Protein 2QIH (pdb70)

Secondary structure (DSSP, 8-state):
-HHHHHHHHHHHHHHHHHHHHHHHHHHHHHHHHHHHHHHHHHHHHHHHHHHHHHHHHHHHHHHHHHHHHHHHHHHHHHHHHHHHHHHHHHHHHHHHHHHHHHHHHHHHHHHHHHHHHHHHHHHHHHHHHHHHHHH-/-HHHHHHHHHHHHHHHHHHHHHHHHHHHHHHHHHHHHHHHHHHHHHHHHHHHHHHHHHHHHHHHHHHHHHHHHHHHHHHHHHHHHHHHHHHHHHHHHHHHHHHHHHHHHHHHHHHHHHHHHHHHHHHHHHHHHHHH-

Radius of gyration: 81.68 Å; Cα contacts (8 Å, |Δi|>4): 0; chains: 2; bounding box: 18×38×312 Å

Structure (mmCIF, N/CA/C/O backbone):
data_2QIH
#
_entry.id   2QIH
#
_cell.length_a   37.234
_cell.length_b   37.234
_cell.length_c   224.475
_cell.angle_alpha   90.000
_cell.angle_beta   90.000
_cell.angle_gamma   120.000
#
_symmetry.space_group_name_H-M   'P 3'
#
loop_
_entity.id
_entity.type
_entity.pdbx_description
1 polymer 'protein UspA1'
2 non-polymer 'PHOSPHATE ION'
3 non-polymer 'CHLORIDE ION'
4 water water
#
loop_
_atom_site.group_PDB
_atom_site.id
_atom_site.type_symbol
_atom_site.label_atom_id
_atom_site.label_alt_id
_atom_site.label_comp_id
_atom_site.label_asym_id
_atom_site.label_entity_id
_atom_site.label_seq_id
_atom_site.pdbx_PDB_ins_code
_atom_site.Cartn_x
_atom_site.Cartn_y
_atom_site.Cartn_z
_atom_site.occupancy
_atom_site.B_iso_or_equiv
_atom_site.auth_seq_id
_atom_site.auth_comp_id
_atom_site.auth_asym_id
_atom_site.auth_atom_id
_atom_site.pdbx_PDB_model_num
ATOM 1 N N . ASN A 1 17 ? 0.837 24.351 134.348 1.00 41.62 531 ASN A N 1
ATOM 2 C CA . ASN A 1 17 ? 0.407 25.780 134.251 1.00 41.92 531 ASN A CA 1
ATOM 3 C C . ASN A 1 17 ? -0.752 25.949 133.272 1.00 41.74 531 ASN A C 1
ATOM 4 O O . ASN A 1 17 ? -0.615 25.747 132.060 1.00 41.51 531 ASN A O 1
ATOM 9 N N . THR A 1 18 ? -1.883 26.346 133.836 1.00 41.15 532 THR A N 1
ATOM 10 C CA . THR A 1 18 ? -3.156 26.380 133.138 1.00 40.43 532 THR A CA 1
ATOM 11 C C . THR A 1 18 ? -3.178 27.355 131.964 1.00 39.45 532 THR A C 1
ATOM 12 O O . THR A 1 18 ? -3.704 27.033 130.892 1.00 39.37 532 THR A O 1
ATOM 16 N N . ASP A 1 19 ? -2.596 28.537 132.168 1.00 38.38 533 ASP A N 1
ATOM 17 C CA . ASP A 1 19 ? -2.561 29.567 131.138 1.00 37.01 533 ASP A CA 1
ATOM 18 C C . ASP A 1 19 ? -1.762 29.090 129.905 1.00 35.94 533 ASP A C 1
ATOM 19 O O . ASP A 1 19 ? -2.075 29.463 128.770 1.00 35.16 533 ASP A O 1
ATOM 24 N N . ARG A 1 20 ? -0.730 28.284 130.139 1.00 34.34 534 ARG A N 1
ATOM 25 C CA . ARG A 1 20 ? 0.105 27.780 129.042 1.00 32.39 534 ARG A CA 1
ATOM 26 C C . ARG A 1 20 ? -0.652 26.709 128.237 1.00 31.42 534 ARG A C 1
ATOM 27 O O . ARG A 1 20 ? -0.637 26.702 126.997 1.00 30.69 534 ARG A O 1
ATOM 35 N N . ILE A 1 21 ? -1.291 25.803 128.959 1.00 30.50 535 ILE A N 1
ATOM 36 C CA . ILE A 1 21 ? -2.173 24.785 128.362 1.00 29.46 535 ILE A CA 1
ATOM 37 C C . ILE A 1 21 ? -3.254 25.430 127.512 1.00 28.39 535 ILE A C 1
ATOM 38 O O . ILE A 1 21 ? -3.494 25.002 126.385 1.00 27.80 535 ILE A O 1
ATOM 43 N N . ALA A 1 22 ? -3.887 26.480 128.039 1.00 27.14 536 ALA A N 1
ATOM 44 C CA . ALA A 1 22 ? -4.989 27.146 127.328 1.00 26.36 536 ALA A CA 1
ATOM 45 C C . ALA A 1 22 ? -4.528 27.684 125.974 1.00 24.69 536 ALA A C 1
ATOM 46 O O . ALA A 1 22 ? -5.182 27.520 124.969 1.00 24.42 536 ALA A O 1
ATOM 48 N N . THR A 1 23 ? -3.398 28.359 125.982 1.00 24.60 537 THR A N 1
ATOM 49 C CA . THR A 1 23 ? -2.831 28.962 124.775 1.00 23.62 537 THR A CA 1
ATOM 50 C C . THR A 1 23 ? -2.474 27.881 123.762 1.00 22.32 537 THR A C 1
ATOM 51 O O . THR A 1 23 ? -2.669 28.043 122.551 1.00 20.85 537 THR A O 1
ATOM 55 N N . ALA A 1 24 ? -1.954 26.781 124.287 1.00 20.98 538 ALA A N 1
ATOM 56 C CA . ALA A 1 24 ? -1.514 25.666 123.482 1.00 21.25 538 ALA A CA 1
ATOM 57 C C . ALA A 1 24 ? -2.698 25.008 122.745 1.00 20.84 538 ALA A C 1
ATOM 58 O O . ALA A 1 24 ? -2.586 24.728 121.548 1.00 18.11 538 ALA A O 1
ATOM 60 N N . GLU A 1 25 ? -3.833 24.850 123.443 1.00 19.92 539 GLU A N 1
ATOM 61 C CA . GLU A 1 25 ? -5.057 24.269 122.850 1.00 21.68 539 GLU A CA 1
ATOM 62 C C . GLU A 1 25 ? -5.575 25.032 121.630 1.00 20.49 539 GLU A C 1
ATOM 63 O O . GLU A 1 25 ? -5.938 24.433 120.588 1.00 20.70 539 GLU A O 1
ATOM 69 N N . LEU A 1 26 ? -5.592 26.365 121.748 1.00 19.81 540 LEU A N 1
ATOM 70 C CA . LEU A 1 26 ? -5.940 27.240 120.654 1.00 18.45 540 LEU A CA 1
ATOM 71 C C . LEU A 1 26 ? -4.957 27.085 119.499 1.00 17.29 540 LEU A C 1
ATOM 72 O O . LEU A 1 26 ? -5.370 27.032 118.338 1.00 15.76 540 LEU A O 1
ATOM 77 N N . GLY A 1 27 ? -3.658 26.995 119.816 1.00 15.40 541 GLY A N 1
ATOM 78 C CA . GLY A 1 27 ? -2.662 26.867 118.758 1.00 15.10 541 GLY A CA 1
ATOM 79 C C . GLY A 1 27 ? -2.860 25.582 117.958 1.00 14.36 541 GLY A C 1
ATOM 80 O O . GLY A 1 27 ? -2.724 25.572 116.753 1.00 14.90 541 GLY A O 1
ATOM 81 N N . ILE A 1 28 ? -3.164 24.503 118.660 1.00 13.56 542 ILE A N 1
ATOM 82 C CA . ILE A 1 28 ? -3.330 23.181 118.062 1.00 14.69 542 ILE A CA 1
ATOM 83 C C . ILE A 1 28 ? -4.565 23.168 117.174 1.00 14.22 542 ILE A C 1
ATOM 84 O O . ILE A 1 28 ? -4.532 22.647 116.050 1.00 15.38 542 ILE A O 1
ATOM 89 N N . ALA A 1 29 ? -5.650 23.796 117.634 1.00 13.80 543 ALA A N 1
ATOM 90 C CA . ALA A 1 29 ? -6.820 23.838 116.815 1.00 14.38 543 ALA A CA 1
ATOM 91 C C . ALA A 1 29 ? -6.542 24.661 115.551 1.00 14.21 543 ALA A C 1
ATOM 92 O O . ALA A 1 29 ? -6.980 24.279 114.494 1.00 15.35 543 ALA A O 1
ATOM 94 N N . GLU A 1 30 ? -5.766 25.750 115.659 1.00 14.94 544 GLU A N 1
ATOM 95 C CA . GLU A 1 30 ? -5.366 26.535 114.488 1.00 17.06 544 GLU A CA 1
ATOM 96 C C . GLU A 1 30 ? -4.543 25.694 113.516 1.00 15.85 544 GLU A C 1
ATOM 97 O O . GLU A 1 30 ? -4.772 25.694 112.305 1.00 16.75 544 GLU A O 1
ATOM 103 N N . ASN A 1 31 ? -3.593 24.958 114.059 1.00 15.27 545 ASN A N 1
ATOM 104 C CA . ASN A 1 31 ? -2.703 24.180 113.217 1.00 16.09 545 ASN A CA 1
ATOM 105 C C . ASN A 1 31 ? -3.490 23.097 112.516 1.00 15.49 545 ASN A C 1
ATOM 106 O O . ASN A 1 31 ? -3.302 22.848 111.334 1.00 14.97 545 ASN A O 1
ATOM 111 N N . LYS A 1 32 ? -4.410 22.491 113.231 1.00 14.48 546 LYS A N 1
ATOM 112 C CA . LYS A 1 32 ? -5.216 21.436 112.608 1.00 16.49 546 LYS A CA 1
ATOM 113 C C . LYS A 1 32 ? -5.884 21.935 111.340 1.00 16.34 546 LYS A C 1
ATOM 114 O O . LYS A 1 32 ? -5.812 21.301 110.293 1.00 14.48 546 LYS A O 1
ATOM 120 N N . LYS A 1 33 ? -6.563 23.071 111.454 1.00 17.45 547 LYS A N 1
ATOM 121 C CA . LYS A 1 33 ? -7.218 23.636 110.314 1.00 17.49 547 LYS A CA 1
ATOM 122 C C . LYS A 1 33 ? -6.240 24.057 109.194 1.00 17.29 547 LYS A C 1
ATOM 123 O O . LYS A 1 33 ? -6.531 23.837 108.025 1.00 15.59 547 LYS A O 1
ATOM 129 N N . ASP A 1 34 ? -5.084 24.631 109.532 1.00 15.91 548 ASP A N 1
ATOM 130 C CA . ASP A 1 34 ? -4.169 25.073 108.499 1.00 16.11 548 ASP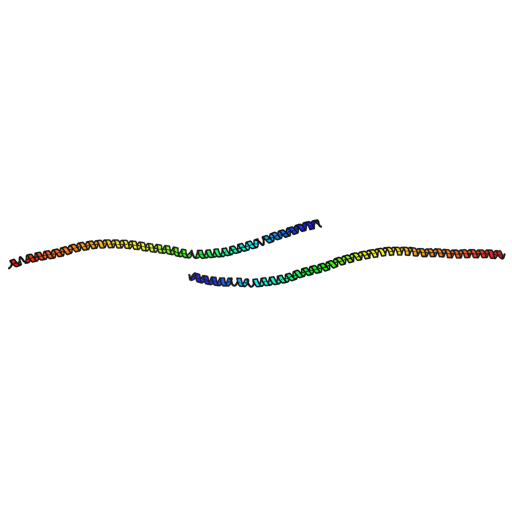 A CA 1
ATOM 131 C C . ASP A 1 34 ? -3.588 23.928 107.662 1.00 15.56 548 ASP A C 1
ATOM 132 O O . ASP A 1 34 ? -3.548 24.016 106.434 1.00 13.83 548 ASP A O 1
ATOM 137 N N . ALA A 1 35 ? -3.176 22.864 108.349 1.00 15.04 549 ALA A N 1
ATOM 138 C CA . ALA A 1 35 ? -2.792 21.591 107.691 1.00 16.11 549 ALA A CA 1
ATOM 139 C C . ALA A 1 35 ? -3.880 21.081 106.736 1.00 16.45 549 ALA A C 1
ATOM 140 O O . ALA A 1 35 ? -3.592 20.641 105.593 1.00 16.00 549 ALA A O 1
ATOM 142 N N . GLN A 1 36 ? -5.118 21.146 107.232 1.00 16.21 550 GLN A N 1
ATOM 143 C CA . GLN A 1 36 ? -6.334 20.699 106.477 1.00 17.24 550 GLN A CA 1
ATOM 144 C C . GLN A 1 36 ? -6.505 21.521 105.210 1.00 17.27 550 GLN A C 1
ATOM 145 O O . GLN A 1 36 ? -6.732 20.964 104.095 1.00 16.05 550 GLN A O 1
ATOM 151 N N . ILE A 1 37 ? -6.378 22.838 105.372 1.00 16.02 551 ILE A N 1
ATOM 152 C CA . ILE A 1 37 ? -6.418 23.745 104.235 1.00 16.56 551 ILE A CA 1
ATOM 153 C C . ILE A 1 37 ? -5.396 23.325 103.163 1.00 15.96 551 ILE A C 1
ATOM 154 O O . ILE A 1 37 ? -5.747 23.154 101.992 1.00 15.98 551 ILE A O 1
ATOM 159 N N . ALA A 1 38 ? -4.154 23.147 103.592 1.00 16.37 552 ALA A N 1
ATOM 160 C CA . ALA A 1 38 ? -3.058 22.753 102.725 1.00 17.70 552 ALA A CA 1
ATOM 161 C C . ALA A 1 38 ? -3.352 21.428 102.034 1.00 18.08 552 ALA A C 1
ATOM 162 O O . ALA A 1 38 ? -3.149 21.274 100.805 1.00 19.21 552 ALA A O 1
ATOM 164 N N . LYS A 1 39 ? -3.805 20.457 102.822 1.00 17.84 553 LYS A N 1
ATOM 165 C CA . LYS A 1 39 ? -4.040 19.148 102.275 1.00 19.27 553 LYS A CA 1
ATOM 166 C C . LYS A 1 39 ? -5.122 19.235 101.197 1.00 18.53 553 LYS A C 1
ATOM 167 O O . LYS A 1 39 ? -5.021 18.612 100.139 1.00 18.42 553 LYS A O 1
ATOM 173 N N . ALA A 1 40 ? -6.141 20.042 101.451 1.00 18.74 554 ALA A N 1
ATOM 174 C CA . ALA A 1 40 ? -7.272 20.174 100.505 1.00 18.88 554 ALA A CA 1
ATOM 175 C C . ALA A 1 40 ? -6.853 20.855 99.207 1.00 18.86 554 ALA A C 1
ATOM 176 O O . ALA A 1 40 ? -7.209 20.411 98.086 1.00 17.71 554 ALA A O 1
ATOM 178 N N . GLN A 1 41 ? -6.062 21.911 99.327 1.00 18.12 555 GLN A N 1
ATOM 179 C CA . GLN A 1 41 ? -5.550 22.571 98.127 1.00 18.68 555 GLN A CA 1
ATOM 180 C C . GLN A 1 41 ? -4.658 21.638 97.304 1.00 18.62 555 GLN A C 1
ATOM 181 O O . GLN A 1 41 ? -4.748 21.594 96.074 1.00 17.62 555 GLN A O 1
ATOM 187 N N . ALA A 1 42 ? -3.828 20.880 97.995 1.00 18.48 556 ALA A N 1
ATOM 188 C CA . ALA A 1 42 ? -2.888 19.965 97.337 1.00 19.35 556 ALA A CA 1
ATOM 189 C C . ALA A 1 42 ? -3.637 18.827 96.593 1.00 20.14 556 ALA A C 1
ATOM 190 O O . ALA A 1 42 ? -3.246 18.424 95.475 1.00 20.33 556 ALA A O 1
ATOM 192 N N . ASN A 1 43 ? -4.725 18.345 97.184 1.00 20.63 557 ASN A N 1
ATOM 193 C CA A ASN A 1 43 ? -5.632 17.418 96.496 0.50 20.87 557 ASN A CA 1
ATOM 194 C CA B ASN A 1 43 ? -5.612 17.419 96.478 0.50 21.07 557 ASN A CA 1
ATOM 195 C C . ASN A 1 43 ? -6.309 18.043 95.260 1.00 20.73 557 ASN A C 1
ATOM 196 O O . ASN A 1 43 ? -6.418 17.399 94.215 1.00 21.76 557 ASN A O 1
ATOM 205 N N . GLU A 1 44 ? -6.795 19.280 95.373 1.00 19.82 558 GLU A N 1
ATOM 206 C CA . GLU A 1 44 ? -7.366 19.955 94.176 1.00 20.06 558 GLU A CA 1
ATOM 207 C C . GLU A 1 44 ? -6.290 20.132 93.096 1.00 19.03 558 GLU A C 1
ATOM 208 O O . GLU A 1 44 ? -6.523 19.888 91.896 1.00 17.94 558 GLU A O 1
ATOM 214 N N . ASN A 1 45 ? -5.112 20.570 93.534 1.00 18.51 559 ASN A N 1
ATOM 215 C CA . ASN A 1 45 ? -3.989 20.748 92.640 1.00 19.30 559 ASN A CA 1
ATOM 216 C C . ASN A 1 45 ? -3.609 19.450 91.953 1.00 18.91 559 ASN A C 1
ATOM 217 O O . ASN A 1 45 ? -3.419 19.432 90.733 1.00 18.70 559 ASN A O 1
ATOM 222 N N . LYS A 1 46 ? -3.525 18.362 92.730 1.00 17.49 560 LYS A N 1
ATOM 223 C CA . LYS A 1 46 ? -3.274 17.060 92.154 1.00 18.32 560 LYS A CA 1
ATOM 224 C C . LYS A 1 46 ? -4.243 16.761 90.998 1.00 17.98 560 LYS A C 1
ATOM 225 O O . LYS A 1 46 ? -3.813 16.274 89.948 1.00 18.03 560 LYS A O 1
ATOM 231 N N . ASP A 1 47 ? -5.527 17.074 91.179 1.00 18.50 561 ASP A N 1
ATOM 232 C CA . ASP A 1 47 ? -6.507 16.863 90.101 1.00 19.00 561 ASP A CA 1
ATOM 233 C C . ASP A 1 47 ? -6.247 17.776 88.867 1.00 18.08 561 ASP A C 1
ATOM 234 O O . ASP A 1 47 ? -6.326 17.323 87.732 1.00 17.91 561 ASP A O 1
ATOM 239 N N . GLY A 1 48 ? -5.931 19.053 89.078 1.00 17.33 562 GLY A N 1
ATOM 240 C CA . GLY A 1 48 ? -5.665 19.962 87.954 1.00 15.99 562 GLY A CA 1
ATOM 241 C C . GLY A 1 48 ? -4.455 19.531 87.131 1.00 15.91 562 GLY A C 1
ATOM 242 O O . GLY A 1 48 ? -4.460 19.650 85.910 1.00 16.54 562 GLY A O 1
ATOM 243 N N . ILE A 1 49 ? -3.435 19.006 87.801 1.00 14.71 563 ILE A N 1
ATOM 244 C CA . ILE A 1 49 ? -2.228 18.524 87.117 1.00 16.42 563 ILE A CA 1
ATOM 245 C C . ILE A 1 49 ? -2.552 17.308 86.240 1.00 16.94 563 ILE A C 1
ATOM 246 O O . ILE A 1 49 ? -2.106 17.247 85.088 1.00 17.26 563 ILE A O 1
ATOM 251 N N . ALA A 1 50 ? -3.345 16.370 86.770 1.00 16.10 564 ALA A N 1
ATOM 252 C CA . ALA A 1 50 ? -3.744 15.197 85.997 1.00 17.22 564 ALA A CA 1
ATOM 253 C C . ALA A 1 50 ? -4.566 15.573 84.763 1.00 16.47 564 ALA A C 1
ATOM 254 O O . ALA A 1 50 ? -4.396 15.007 83.677 1.00 16.20 564 ALA A O 1
ATOM 256 N N . LYS A 1 51 ? -5.439 16.560 84.925 1.00 16.60 565 LYS A N 1
ATOM 257 C CA . LYS A 1 51 ? -6.187 17.054 83.784 1.00 17.47 565 LYS A CA 1
ATOM 258 C C . LYS A 1 51 ? -5.306 17.721 82.724 1.00 16.53 565 LYS A C 1
ATOM 259 O O . LYS A 1 51 ? -5.437 17.448 81.533 1.00 15.31 565 LYS A O 1
ATOM 265 N N . ASN A 1 52 ? -4.417 18.608 83.154 1.00 16.06 566 ASN A N 1
ATOM 266 C CA . ASN A 1 52 ? -3.495 19.227 82.197 1.00 16.45 566 ASN A CA 1
ATOM 267 C C . ASN A 1 52 ? -2.671 18.147 81.492 1.00 15.71 566 ASN A C 1
ATOM 268 O O . ASN A 1 52 ? -2.506 18.182 80.284 1.00 14.02 566 ASN A O 1
ATOM 273 N N . GLN A 1 53 ? -2.198 17.173 82.257 1.00 16.55 567 GLN A N 1
ATOM 274 C CA . GLN A 1 53 ? -1.407 16.047 81.695 1.00 17.69 567 GLN A CA 1
ATOM 275 C C . GLN A 1 53 ? -2.225 15.350 80.620 1.00 16.45 567 GLN A C 1
ATOM 276 O O . GLN A 1 53 ? -1.730 15.114 79.518 1.00 16.00 567 GLN A O 1
ATOM 282 N N . ALA A 1 54 ? -3.492 15.070 80.925 1.00 16.46 568 ALA A N 1
ATOM 283 C CA . ALA A 1 54 ? -4.387 14.407 79.964 1.00 16.03 568 ALA A CA 1
ATOM 284 C C . ALA A 1 54 ? -4.526 15.215 78.651 1.00 15.73 568 ALA A C 1
ATOM 285 O O . ALA A 1 54 ? -4.418 14.655 77.557 1.00 16.91 568 ALA A O 1
ATOM 287 N N . ASP A 1 55 ? -4.720 16.524 78.791 1.00 14.78 569 ASP A N 1
ATOM 288 C CA . ASP A 1 55 ? -4.841 17.436 77.667 1.00 14.67 569 ASP A CA 1
ATOM 289 C C . ASP A 1 55 ? -3.591 17.489 76.808 1.00 14.41 569 ASP A C 1
ATOM 290 O O . ASP A 1 55 ? -3.682 17.521 75.571 1.00 13.06 569 ASP A O 1
ATOM 295 N N . ILE A 1 56 ? -2.435 17.507 77.476 1.00 13.16 570 ILE A N 1
ATOM 296 C CA . ILE A 1 56 ? -1.134 17.508 76.814 1.00 13.72 570 ILE A CA 1
ATOM 297 C C . ILE A 1 56 ? -0.964 16.232 76.032 1.00 13.78 570 ILE A C 1
ATOM 298 O O . ILE A 1 56 ? -0.515 16.261 74.880 1.00 13.33 570 ILE A O 1
ATOM 303 N N . GLN A 1 57 ? -1.390 15.106 76.617 1.00 14.14 571 GLN A N 1
ATOM 304 C CA . GLN A 1 57 ? -1.287 13.822 75.890 1.00 15.44 571 GLN A CA 1
ATOM 305 C C . GLN A 1 57 ? -2.076 13.848 74.565 1.00 15.15 571 GLN A C 1
ATOM 306 O O . GLN A 1 57 ? -1.549 13.474 73.502 1.00 14.96 571 GLN A O 1
ATOM 312 N N . LEU A 1 58 ? -3.297 14.368 74.605 1.00 16.22 572 LEU A N 1
ATOM 313 C CA . LEU A 1 58 ? -4.132 14.505 73.397 1.00 16.37 572 LEU A CA 1
ATOM 314 C C . LEU A 1 58 ? -3.478 15.464 72.410 1.00 15.47 572 LEU A C 1
ATOM 315 O O . LEU A 1 58 ? -3.392 15.157 71.208 1.00 14.10 572 LEU A O 1
ATOM 320 N N . HIS A 1 59 ? -2.975 16.591 72.926 1.00 14.79 573 HIS A N 1
ATOM 321 C CA . HIS A 1 59 ? -2.170 17.510 72.090 1.00 14.56 573 HIS A CA 1
ATOM 322 C C . HIS A 1 59 ? -0.993 16.820 71.423 1.00 14.41 573 HIS A C 1
ATOM 323 O O . HIS A 1 59 ? -0.762 17.018 70.237 1.00 13.19 573 HIS A O 1
ATOM 330 N N . ASP A 1 60 ? -0.295 15.963 72.165 1.00 13.80 574 ASP A N 1
ATOM 331 C CA . ASP A 1 60 ? 0.846 15.259 71.587 1.00 13.91 574 ASP A CA 1
ATOM 332 C C . ASP A 1 60 ? 0.468 14.423 70.377 1.00 14.16 574 ASP A C 1
ATOM 333 O O . ASP A 1 60 ? 1.125 14.504 69.338 1.00 12.35 574 ASP A O 1
ATOM 338 N N . LYS A 1 61 ? -0.625 13.663 70.491 1.00 14.77 575 LYS A N 1
ATOM 339 C CA . LYS A 1 61 ? -1.119 12.876 69.371 1.00 14.97 575 LYS A CA 1
ATOM 340 C C . LYS A 1 61 ? -1.539 13.764 68.179 1.00 13.96 575 LYS A C 1
ATOM 341 O O . LYS A 1 61 ? -1.254 13.433 67.036 1.00 12.89 575 LYS A O 1
ATOM 347 N N . LYS A 1 62 ? -2.164 14.899 68.463 1.00 13.63 576 LYS A N 1
ATOM 348 C CA . LYS A 1 62 ? -2.616 15.811 67.396 1.00 12.32 576 LYS A CA 1
ATOM 349 C C . LYS A 1 62 ? -1.493 16.429 66.644 1.00 10.94 576 LYS A C 1
ATOM 350 O O . LYS A 1 62 ? -1.540 16.561 65.411 1.00 11.18 576 LYS A O 1
ATOM 356 N N . ILE A 1 63 ? -0.497 16.871 67.391 1.00 10.05 577 ILE A N 1
ATOM 357 C CA . ILE A 1 63 ? 0.695 17.476 66.826 1.00 10.47 577 ILE A CA 1
ATOM 358 C C . ILE A 1 63 ? 1.486 16.459 66.007 1.00 10.46 577 ILE A C 1
ATOM 359 O O . ILE A 1 63 ? 1.962 16.754 64.915 1.00 11.21 577 ILE A O 1
ATOM 364 N N . THR A 1 64 ? 1.598 15.238 66.519 1.00 11.56 578 THR A N 1
ATOM 365 C CA . THR A 1 64 ? 2.276 14.184 65.740 1.00 12.48 578 THR A CA 1
ATOM 366 C C . THR A 1 64 ? 1.501 13.873 64.438 1.00 12.56 578 THR A C 1
ATOM 367 O O . THR A 1 64 ? 2.074 13.731 63.325 1.00 12.53 578 THR A O 1
ATOM 371 N N . ASN A 1 65 ? 0.192 13.813 64.552 1.00 14.08 579 ASN A N 1
ATOM 372 C CA . ASN A 1 65 ? -0.640 13.586 63.357 1.00 14.04 579 ASN A CA 1
ATOM 373 C C . ASN A 1 65 ? -0.500 14.732 62.331 1.00 14.08 579 ASN A C 1
ATOM 374 O O . ASN A 1 65 ? -0.448 14.492 61.128 1.00 13.67 579 ASN A O 1
ATOM 379 N N . LEU A 1 66 ? -0.454 15.974 62.793 1.00 14.22 580 LEU A N 1
ATOM 380 C CA . LEU A 1 66 ? -0.243 17.113 61.875 1.00 14.55 580 LEU A CA 1
ATOM 381 C C . LEU A 1 66 ? 1.137 17.042 61.188 1.00 13.43 580 LEU A C 1
ATOM 382 O O . LEU A 1 66 ? 1.272 17.372 60.015 1.00 13.39 580 LEU A O 1
ATOM 387 N N . GLY A 1 67 ? 2.146 16.602 61.907 1.00 12.77 581 GLY A N 1
ATOM 388 C CA . GLY A 1 67 ? 3.479 16.330 61.291 1.00 14.07 581 GLY A CA 1
ATOM 389 C C . GLY A 1 67 ? 3.413 15.363 60.115 1.00 14.00 581 GLY A C 1
ATOM 390 O O . GLY A 1 67 ? 3.960 15.612 59.039 1.00 13.72 581 GLY A O 1
ATOM 391 N N . ILE A 1 68 ? 2.716 14.256 60.340 1.00 14.13 582 ILE A N 1
ATOM 392 C CA . ILE A 1 68 ? 2.572 13.231 59.349 1.00 15.79 582 ILE A CA 1
ATOM 393 C C . ILE A 1 68 ? 1.804 13.756 58.146 1.00 16.56 582 ILE A C 1
ATOM 394 O O . ILE A 1 68 ? 2.300 13.633 57.024 1.00 16.32 582 ILE A O 1
ATOM 399 N N . LEU A 1 69 ? 0.674 14.419 58.397 1.00 15.60 583 LEU A N 1
ATOM 400 C CA . LEU A 1 69 ? -0.146 15.005 57.334 1.00 16.84 583 LEU A CA 1
ATOM 401 C C . LEU A 1 69 ? 0.677 16.051 56.544 1.00 16.67 583 LEU A C 1
ATOM 402 O O . LEU A 1 69 ? 0.645 16.065 55.315 1.00 17.02 583 LEU A O 1
ATOM 407 N N . HIS A 1 70 ? 1.438 16.894 57.227 1.00 16.43 584 HIS A N 1
ATOM 408 C CA . HIS A 1 70 ? 2.296 17.849 56.506 1.00 16.90 584 HIS A CA 1
ATOM 409 C C . HIS A 1 70 ? 3.246 17.085 55.561 1.00 18.29 584 HIS A C 1
ATOM 410 O O . HIS A 1 70 ? 3.367 17.407 54.377 1.00 16.70 584 HIS A O 1
ATOM 417 N N . SER A 1 71 ? 3.902 16.044 56.070 1.00 19.14 585 SER A N 1
ATOM 418 C CA . SER A 1 71 ? 4.855 15.314 55.230 1.00 21.62 585 SER A CA 1
ATOM 419 C C . SER A 1 71 ? 4.159 14.750 54.011 1.00 21.85 585 SER A C 1
ATOM 420 O O . SER A 1 71 ? 4.673 14.840 52.888 1.00 22.89 585 SER A O 1
ATOM 423 N N . MET A 1 72 ? 2.978 14.194 54.217 1.00 21.63 586 MET A N 1
ATOM 424 C CA . MET A 1 72 ? 2.191 13.677 53.114 1.00 24.15 586 MET A CA 1
ATOM 425 C C . MET A 1 72 ? 1.904 14.731 52.046 1.00 23.46 586 MET A C 1
ATOM 426 O O . MET A 1 72 ? 2.187 14.504 50.845 1.00 23.47 586 MET A O 1
ATOM 431 N N . VAL A 1 73 ? 1.355 15.876 52.454 1.00 22.35 587 VAL A N 1
ATOM 432 C CA A VAL A 1 73 ? 1.033 16.956 51.509 0.50 21.69 587 VAL A CA 1
ATOM 433 C CA B VAL A 1 73 ? 1.035 16.899 51.458 0.50 21.72 587 VAL A CA 1
ATOM 434 C C . VAL A 1 73 ? 2.300 17.443 50.801 1.00 21.60 587 VAL A C 1
ATOM 435 O O . VAL A 1 73 ? 2.316 17.601 49.593 1.00 21.62 587 VAL A O 1
ATOM 442 N N . ALA A 1 74 ? 3.369 17.681 51.575 1.00 21.04 588 ALA A N 1
ATOM 443 C CA . ALA A 1 74 ? 4.656 18.140 51.019 1.00 22.05 588 ALA A CA 1
ATOM 444 C C . ALA A 1 74 ? 5.112 17.292 49.812 1.00 23.12 588 ALA A C 1
ATOM 445 O O . ALA A 1 74 ? 5.561 17.829 48.782 1.00 22.24 588 ALA A O 1
ATOM 447 N N . ARG A 1 75 ? 4.948 15.974 49.943 1.00 23.60 589 ARG A N 1
ATOM 448 C CA . ARG A 1 75 ? 5.347 15.004 48.902 1.00 23.94 589 ARG A CA 1
ATOM 449 C C . ARG A 1 75 ? 4.471 15.108 47.667 1.00 23.96 589 ARG A C 1
ATOM 450 O O . ARG A 1 75 ? 4.968 15.024 46.527 1.00 23.72 589 ARG A O 1
ATOM 458 N N . ALA A 1 76 ? 3.169 15.273 47.894 1.00 22.29 590 ALA A N 1
ATOM 459 C CA . ALA A 1 76 ? 2.225 15.483 46.813 1.00 22.51 590 ALA A CA 1
ATOM 460 C C . ALA A 1 76 ? 2.524 16.793 46.089 1.00 21.28 590 ALA A C 1
ATOM 461 O O . ALA A 1 76 ? 2.500 16.842 44.856 1.00 20.31 590 ALA A O 1
ATOM 463 N N . VAL A 1 77 ? 2.742 17.851 46.859 1.00 20.67 591 VAL A N 1
ATOM 464 C CA . VAL A 1 77 ? 3.062 19.177 46.309 1.00 20.93 591 VAL A CA 1
ATOM 465 C C . VAL A 1 77 ? 4.342 19.105 45.454 1.00 21.63 591 VAL A C 1
ATOM 466 O O . VAL A 1 77 ? 4.379 19.677 44.343 1.00 21.11 591 VAL A O 1
ATOM 470 N N . GLY A 1 78 ? 5.359 18.405 45.962 1.00 21.08 592 GLY A N 1
ATOM 471 C CA . GLY A 1 78 ? 6.608 18.155 45.233 1.00 22.24 592 GLY A CA 1
ATOM 472 C C . GLY A 1 78 ? 6.354 17.568 43.853 1.00 22.51 592 GLY A C 1
ATOM 473 O O . GLY A 1 78 ? 6.910 18.032 42.857 1.00 21.99 592 GLY A O 1
ATOM 474 N N . ASN A 1 79 ? 5.462 16.586 43.799 1.00 22.92 593 ASN A N 1
ATOM 475 C CA . ASN A 1 79 ? 5.157 15.901 42.554 1.00 22.88 593 ASN A CA 1
ATOM 476 C C . ASN A 1 79 ? 4.420 16.858 41.600 1.00 22.53 593 ASN A C 1
ATOM 477 O O . ASN A 1 79 ? 4.684 16.884 40.382 1.00 21.11 593 ASN A O 1
ATOM 482 N N . ASN A 1 80 ? 3.497 17.644 42.161 1.00 20.95 594 ASN A N 1
ATOM 483 C CA . ASN A 1 80 ? 2.769 18.617 41.372 1.00 21.66 594 ASN A CA 1
ATOM 484 C C . ASN A 1 80 ? 3.698 19.714 40.832 1.00 20.75 594 ASN A C 1
ATOM 485 O O . ASN A 1 80 ? 3.577 20.128 39.678 1.00 19.65 594 ASN A O 1
ATOM 490 N N . THR A 1 81 ? 4.606 20.203 41.655 1.00 20.54 595 THR A N 1
ATOM 491 C CA . THR A 1 81 ? 5.517 21.248 41.172 1.00 20.83 595 THR A CA 1
ATOM 492 C C . THR A 1 81 ? 6.313 20.737 39.960 1.00 21.24 595 THR A C 1
ATOM 493 O O . THR A 1 81 ? 6.447 21.441 38.942 1.00 22.53 595 THR A O 1
ATOM 497 N N . GLN A 1 82 ? 6.841 19.522 40.078 1.00 22.00 596 GLN A N 1
ATOM 498 C CA . GLN A 1 82 ? 7.512 18.835 38.971 1.00 22.49 596 GLN A CA 1
ATOM 499 C C . GLN A 1 82 ? 6.612 18.686 37.737 1.00 22.58 596 GLN A C 1
ATOM 500 O O . GLN A 1 82 ? 7.083 18.842 36.603 1.00 22.85 596 GLN A O 1
ATOM 506 N N . GLY A 1 83 ? 5.342 18.346 37.964 1.00 21.93 597 GLY A N 1
ATOM 507 C CA . GLY A 1 83 ? 4.401 18.061 36.879 1.00 21.70 597 GLY A CA 1
ATOM 508 C C . GLY A 1 83 ? 4.061 19.341 36.140 1.00 20.76 597 GLY A C 1
ATOM 509 O O . GLY A 1 83 ? 3.969 19.352 34.930 1.00 21.18 597 GLY A O 1
ATOM 510 N N . VAL A 1 84 ? 3.879 20.419 36.888 1.00 20.51 598 VAL A N 1
ATOM 511 C CA . VAL A 1 84 ? 3.655 21.730 36.299 1.00 18.77 598 VAL A CA 1
ATOM 512 C C . VAL A 1 84 ? 4.830 22.103 35.377 1.00 19.76 598 VAL A C 1
ATOM 513 O O . VAL A 1 84 ? 4.601 22.464 34.228 1.00 18.41 598 VAL A O 1
ATOM 517 N N . ALA A 1 85 ? 6.067 21.978 35.874 1.00 20.40 599 ALA A N 1
ATOM 518 C CA . ALA A 1 85 ? 7.260 22.396 35.127 1.00 21.05 599 ALA A CA 1
ATOM 519 C C . ALA A 1 85 ? 7.423 21.554 33.864 1.00 21.40 599 ALA A C 1
ATOM 520 O O . ALA A 1 85 ? 7.705 22.081 32.779 1.00 21.97 599 ALA A O 1
ATOM 522 N N . THR A 1 86 ? 7.249 20.252 34.019 1.00 20.41 600 THR A N 1
ATOM 523 C CA . THR A 1 86 ? 7.274 19.327 32.899 1.00 21.26 600 THR A CA 1
ATOM 524 C C . THR A 1 86 ? 6.213 19.658 31.832 1.00 20.59 600 THR A C 1
ATOM 525 O O . THR A 1 86 ? 6.516 19.740 30.633 1.00 19.69 600 THR A O 1
ATOM 529 N N . ASN A 1 87 ? 4.981 19.855 32.277 1.00 19.40 601 ASN A N 1
ATOM 530 C CA . ASN A 1 87 ? 3.889 20.213 31.370 1.00 19.45 601 ASN A CA 1
ATOM 531 C C . ASN A 1 87 ? 4.181 21.528 30.634 1.00 19.18 601 ASN A C 1
ATOM 532 O O . ASN A 1 87 ? 3.896 21.648 29.430 1.00 15.66 601 ASN A O 1
ATOM 537 N N . LYS A 1 88 ? 4.759 22.481 31.371 1.00 18.60 602 LYS A N 1
ATOM 538 C CA . LYS A 1 88 ? 5.099 23.811 30.827 1.00 20.56 602 LYS A CA 1
ATOM 539 C C . LYS A 1 88 ? 6.123 23.708 29.680 1.00 19.77 602 LYS A C 1
ATOM 540 O O . LYS A 1 88 ? 5.965 24.319 28.624 1.00 19.91 602 LYS A O 1
ATOM 546 N N . ALA A 1 89 ? 7.163 22.918 29.898 1.00 20.44 603 ALA A N 1
ATOM 547 C CA . ALA A 1 89 ? 8.166 22.655 28.853 1.00 19.86 603 ALA A CA 1
ATOM 548 C C . ALA A 1 89 ? 7.587 21.947 27.608 1.00 20.05 603 ALA A C 1
ATOM 549 O O . ALA A 1 89 ? 7.896 22.329 26.483 1.00 20.19 603 ALA A O 1
ATOM 551 N N . ASP A 1 90 ? 6.738 20.942 27.835 1.00 20.17 604 ASP A N 1
ATOM 552 C CA . ASP A 1 90 ? 6.085 20.175 26.772 1.00 20.74 604 ASP A CA 1
ATOM 553 C C . ASP A 1 90 ? 5.117 21.028 25.925 1.00 19.88 604 ASP A C 1
ATOM 554 O O . ASP A 1 90 ? 5.070 20.886 24.689 1.00 19.84 604 ASP A O 1
ATOM 559 N N . ILE A 1 91 ? 4.351 21.889 26.583 1.00 18.68 605 ILE A N 1
ATOM 560 C CA . ILE A 1 91 ? 3.491 22.883 25.925 1.00 19.00 605 ILE A CA 1
ATOM 561 C C . ILE A 1 91 ? 4.310 23.833 25.047 1.00 19.48 605 ILE A C 1
ATOM 562 O O . ILE A 1 91 ? 3.938 24.142 23.892 1.00 19.07 605 ILE A O 1
ATOM 567 N N . ALA A 1 92 ? 5.441 24.287 25.593 1.00 19.46 606 ALA A N 1
ATOM 568 C CA . ALA A 1 92 ? 6.316 25.184 24.877 1.00 18.82 606 ALA A CA 1
ATOM 569 C C . ALA A 1 92 ? 6.850 24.559 23.585 1.00 18.98 606 ALA A C 1
ATOM 570 O O . ALA A 1 92 ? 6.907 25.247 22.557 1.00 18.12 606 ALA A O 1
ATOM 572 N N . LYS A 1 93 ? 7.232 23.277 23.658 1.00 18.71 607 LYS A N 1
ATOM 573 C CA . LYS A 1 93 ? 7.659 22.482 22.498 1.00 18.65 607 LYS A CA 1
ATOM 574 C C . LYS A 1 93 ? 6.540 22.366 21.479 1.00 18.40 607 LYS A C 1
ATOM 575 O O . LYS A 1 93 ? 6.760 22.538 20.276 1.00 16.58 607 LYS A O 1
ATOM 581 N N . ASN A 1 94 ? 5.353 22.000 21.971 1.00 18.06 608 ASN A N 1
ATOM 582 C CA . ASN A 1 94 ? 4.162 21.967 21.142 1.00 17.17 608 ASN A CA 1
ATOM 583 C C . ASN A 1 94 ? 3.902 23.284 20.414 1.00 17.15 608 ASN A C 1
ATOM 584 O O . ASN A 1 94 ? 3.717 23.310 19.183 1.00 15.77 608 ASN A O 1
ATOM 589 N N . GLN A 1 95 ? 3.935 24.374 21.159 1.00 16.78 609 GLN A N 1
ATOM 590 C CA . GLN A 1 95 ? 3.712 25.696 20.586 1.00 18.62 609 GLN A CA 1
ATOM 591 C C . GLN A 1 95 ? 4.763 26.039 19.488 1.00 17.85 609 GLN A C 1
ATOM 592 O O . GLN A 1 95 ? 4.428 26.571 18.422 1.00 17.35 609 GLN A O 1
ATOM 598 N N . ALA A 1 96 ? 6.021 25.692 19.725 1.00 18.35 610 ALA A N 1
ATOM 599 C CA . ALA A 1 96 ? 7.045 25.978 18.716 1.00 18.89 610 ALA A CA 1
ATOM 600 C C . ALA A 1 96 ? 6.803 25.160 17.443 1.00 18.31 610 ALA A C 1
ATOM 601 O O . ALA A 1 96 ? 7.031 25.637 16.324 1.00 18.87 610 ALA A O 1
ATOM 603 N N . ASP A 1 97 ? 6.376 23.917 17.627 1.00 18.50 611 ASP A N 1
ATOM 604 C CA . ASP A 1 97 ? 6.114 23.026 16.501 1.00 18.90 611 ASP A CA 1
ATOM 605 C C . ASP A 1 97 ? 4.913 23.498 15.725 1.00 18.58 611 ASP A C 1
ATOM 606 O O . ASP A 1 97 ? 4.902 23.483 14.483 1.00 17.76 611 ASP A O 1
ATOM 611 N N . ILE A 1 98 ? 3.878 23.881 16.453 1.00 17.27 612 ILE A N 1
ATOM 612 C CA . ILE A 1 98 ? 2.686 24.407 15.788 1.00 17.15 612 ILE A CA 1
ATOM 613 C C . ILE A 1 98 ? 3.052 25.655 14.966 1.00 16.98 612 ILE A C 1
ATOM 614 O O . ILE A 1 98 ? 2.620 25.809 13.814 1.00 17.07 612 ILE A O 1
ATOM 619 N N . ALA A 1 99 ? 3.861 26.535 15.545 1.00 17.72 613 ALA A N 1
ATOM 620 C CA . ALA A 1 99 ? 4.298 27.744 14.808 1.00 17.56 613 ALA A CA 1
ATOM 621 C C . ALA A 1 99 ? 5.074 27.393 13.513 1.00 17.43 613 ALA A C 1
ATOM 622 O O . ALA A 1 99 ? 4.890 28.043 12.460 1.00 18.93 613 ALA A O 1
ATOM 624 N N . ASN A 1 100 ? 5.922 26.368 13.579 1.00 17.62 614 ASN A N 1
ATOM 625 C CA . ASN A 1 100 ? 6.616 25.842 12.400 1.00 18.11 614 ASN A CA 1
ATOM 626 C C . ASN A 1 100 ? 5.697 25.278 11.314 1.00 18.48 614 ASN A C 1
ATOM 627 O O . ASN A 1 100 ? 5.902 25.526 10.106 1.00 19.54 614 ASN A O 1
ATOM 632 N N . ASN A 1 101 ? 4.696 24.514 11.754 1.00 18.34 615 ASN A N 1
ATOM 633 C CA . ASN A 1 101 ? 3.652 23.953 10.862 1.00 18.43 615 ASN A CA 1
ATOM 634 C C . ASN A 1 101 ? 2.827 25.043 10.217 1.00 18.37 615 ASN A C 1
ATOM 635 O O . ASN A 1 101 ? 2.544 24.981 9.034 1.00 18.40 615 ASN A O 1
ATOM 640 N N . ILE A 1 102 ? 2.452 26.060 10.976 1.00 19.23 616 ILE A N 1
ATOM 641 C CA . ILE A 1 102 ? 1.798 27.238 10.357 1.00 19.55 616 ILE A CA 1
ATOM 642 C C . ILE A 1 102 ? 2.613 27.853 9.167 1.00 19.62 616 ILE A C 1
ATOM 643 O O . ILE A 1 102 ? 2.052 28.115 8.056 1.00 16.66 616 ILE A O 1
ATOM 648 N N . LYS A 1 103 ? 3.918 28.065 9.387 1.00 19.74 617 LYS A N 1
ATOM 649 C CA . LYS A 1 103 ? 4.803 28.554 8.304 1.00 21.07 617 LYS A CA 1
ATOM 650 C C . LYS A 1 103 ? 4.795 27.629 7.110 1.00 20.65 617 LYS A C 1
ATOM 651 O O . LYS A 1 103 ? 4.745 28.084 5.974 1.00 20.83 617 LYS A O 1
ATOM 657 N N . ASN A 1 104 ? 4.925 26.336 7.375 1.00 19.63 618 ASN A N 1
ATOM 658 C CA . ASN A 1 104 ? 5.014 25.336 6.307 1.00 19.99 618 ASN A CA 1
ATOM 659 C C . ASN A 1 104 ? 3.702 25.213 5.514 1.00 18.21 618 ASN A C 1
ATOM 660 O O . ASN A 1 104 ? 3.706 25.035 4.293 1.00 18.26 618 ASN A O 1
ATOM 665 N N . ILE A 1 105 ? 2.585 25.320 6.208 1.00 17.76 619 ILE A N 1
ATOM 666 C CA . ILE A 1 105 ? 1.283 25.323 5.541 1.00 17.21 619 ILE A CA 1
ATOM 667 C C . ILE A 1 105 ? 1.171 26.619 4.688 1.00 17.67 619 ILE A C 1
ATOM 668 O O . ILE A 1 105 ? 0.702 26.602 3.544 1.00 17.63 619 ILE A O 1
ATOM 673 N N . TYR A 1 106 ? 1.633 27.729 5.230 1.00 16.77 620 TYR A N 1
ATOM 674 C CA . TYR A 1 106 ? 1.571 28.993 4.482 1.00 18.41 620 TYR A CA 1
ATOM 675 C C . TYR A 1 106 ? 2.350 28.886 3.158 1.00 18.63 620 TYR A C 1
ATOM 676 O O . TYR A 1 106 ? 1.847 29.251 2.087 1.00 19.98 620 TYR A O 1
ATOM 685 N N . GLU A 1 107 ? 3.566 28.355 3.239 1.00 19.16 621 GLU A N 1
ATOM 686 C CA . GLU A 1 107 ? 4.403 28.157 2.075 1.00 19.91 621 GLU A CA 1
ATOM 687 C C . GLU A 1 107 ? 3.772 27.202 1.047 1.00 20.43 621 GLU A C 1
ATOM 688 O O . GLU A 1 107 ? 3.834 27.443 -0.187 1.00 20.53 621 GLU A O 1
ATOM 694 N N . LEU A 1 108 ? 3.198 26.108 1.543 1.00 19.42 622 LEU A N 1
ATOM 695 C CA . LEU A 1 108 ? 2.481 25.177 0.686 1.00 20.58 622 LEU A CA 1
ATOM 696 C C . LEU A 1 108 ? 1.322 25.866 -0.053 1.00 20.79 622 LEU A C 1
ATOM 697 O O . LEU A 1 108 ? 1.183 25.697 -1.254 1.00 21.61 622 LEU A O 1
ATOM 702 N N . ALA A 1 109 ? 0.525 26.654 0.655 1.00 21.41 623 ALA A N 1
ATOM 703 C CA . ALA A 1 109 ? -0.535 27.465 0.029 1.00 21.99 623 ALA A CA 1
ATOM 704 C C . ALA A 1 109 ? 0.027 28.369 -1.081 1.00 21.78 623 ALA A C 1
ATOM 705 O O . ALA A 1 109 ? -0.535 28.450 -2.156 1.00 20.48 623 ALA A O 1
ATOM 707 N N . GLN A 1 110 ? 1.155 29.015 -0.817 1.00 22.86 624 GLN A N 1
ATOM 708 C CA . GLN A 1 110 ? 1.798 29.909 -1.811 1.00 22.70 624 GLN A CA 1
ATOM 709 C C . GLN A 1 110 ? 2.159 29.131 -3.068 1.00 22.90 624 GLN A C 1
ATOM 710 O O . GLN A 1 110 ? 1.928 29.597 -4.203 1.00 22.89 624 GLN A O 1
ATOM 716 N N . GLN A 1 111 ? 2.733 27.959 -2.864 1.00 22.12 625 GLN A N 1
ATOM 717 C CA . GLN A 1 111 ? 3.165 27.106 -3.986 1.00 23.79 625 GLN A CA 1
ATOM 718 C C . GLN A 1 111 ? 1.948 26.544 -4.732 1.00 22.79 625 GLN A C 1
ATOM 719 O O . GLN A 1 111 ? 1.941 26.475 -5.970 1.00 21.56 625 GLN A O 1
ATOM 725 N N . GLN A 1 112 ? 0.938 26.126 -3.977 1.00 22.17 626 GLN A N 1
ATOM 726 C CA . GLN A 1 112 ? -0.328 25.714 -4.591 1.00 24.35 626 GLN A CA 1
ATOM 727 C C . GLN A 1 112 ? -0.959 26.806 -5.505 1.00 23.53 626 GLN A C 1
ATOM 728 O O . GLN A 1 112 ? -1.294 26.536 -6.675 1.00 22.34 626 GLN A O 1
ATOM 734 N N . ASP A 1 113 ? -1.088 28.021 -4.975 1.00 24.58 627 ASP A N 1
ATOM 735 C CA . ASP A 1 113 ? -1.526 29.184 -5.760 1.00 25.71 627 ASP A CA 1
ATOM 736 C C . ASP A 1 113 ? -0.675 29.363 -7.021 1.00 25.84 627 ASP A C 1
ATOM 737 O O . ASP A 1 113 ? -1.232 29.574 -8.101 1.00 25.68 627 ASP A O 1
ATOM 742 N N . GLN A 1 114 ? 0.654 29.262 -6.904 1.00 25.57 628 GLN A N 1
ATOM 743 C CA . GLN A 1 114 ? 1.522 29.315 -8.091 1.00 25.79 628 GLN A CA 1
ATOM 744 C C . GLN A 1 114 ? 1.190 28.242 -9.133 1.00 25.84 628 GLN A C 1
ATOM 745 O O . GLN A 1 114 ? 1.068 28.544 -10.328 1.00 25.27 628 GLN A O 1
ATOM 751 N N . HIS A 1 115 ? 1.016 27.006 -8.673 1.00 24.07 629 HIS A N 1
ATOM 752 C CA . HIS A 1 115 ? 0.689 25.901 -9.556 1.00 24.18 629 HIS A CA 1
ATOM 753 C C . HIS A 1 115 ? -0.635 26.122 -10.263 1.00 23.56 629 HIS A C 1
ATOM 754 O O . HIS A 1 115 ? -0.751 25.856 -11.454 1.00 22.85 629 HIS A O 1
ATOM 761 N N . SER A 1 116 ? -1.622 26.633 -9.531 1.00 23.84 630 SER A N 1
ATOM 762 C CA . SER A 1 116 ? -2.932 26.993 -10.101 1.00 23.84 630 SER A CA 1
ATOM 763 C C . SER A 1 116 ? -2.732 27.950 -11.269 1.00 23.57 630 SER A C 1
ATOM 764 O O . SER A 1 116 ? -3.348 27.790 -12.319 1.00 22.65 630 SER A O 1
ATOM 767 N N . SER A 1 117 ? -1.880 28.948 -11.060 1.00 23.24 631 SER A N 1
ATOM 768 C CA . SER A 1 117 ? -1.527 29.898 -12.128 1.00 24.34 631 SER A CA 1
ATOM 769 C C . SER A 1 117 ? -0.816 29.238 -13.279 1.00 24.32 631 SER A C 1
ATOM 770 O O . SER A 1 117 ? -1.107 29.541 -14.434 1.00 24.70 631 SER A O 1
ATOM 773 N N . ASP A 1 118 ? 0.100 28.329 -12.959 1.00 23.47 632 ASP A N 1
ATOM 774 C CA . ASP A 1 118 ? 0.897 27.660 -13.971 1.00 23.87 632 ASP A CA 1
ATOM 775 C C . ASP A 1 118 ? 0.039 26.784 -14.885 1.00 23.40 632 ASP A C 1
ATOM 776 O O . ASP A 1 118 ? 0.163 26.856 -16.104 1.00 22.82 632 ASP A O 1
ATOM 781 N N . ILE A 1 119 ? -0.830 25.993 -14.267 1.00 22.96 633 ILE A N 1
ATOM 782 C CA . ILE A 1 119 ? -1.755 25.101 -14.939 1.00 22.96 633 ILE A CA 1
ATOM 783 C C . ILE A 1 119 ? -2.706 25.864 -15.871 1.00 24.48 633 ILE A C 1
ATOM 784 O O . ILE A 1 119 ? -2.894 25.473 -17.032 1.00 24.11 633 ILE A O 1
ATOM 789 N N . LYS A 1 120 ? -3.283 26.957 -15.381 1.00 24.82 634 LYS A N 1
ATOM 790 C CA . LYS A 1 120 ? -4.144 27.800 -16.221 1.00 26.05 634 LYS A CA 1
ATOM 791 C C . LYS A 1 120 ? -3.437 28.386 -17.451 1.00 25.51 634 LYS A C 1
ATOM 792 O O . LYS A 1 120 ? -3.974 28.369 -18.560 1.00 24.80 634 LYS A O 1
ATOM 798 N N . THR A 1 121 ? -2.239 28.901 -17.260 1.00 25.06 635 THR A N 1
ATOM 799 C CA . THR A 1 121 ? -1.466 29.372 -18.392 1.00 25.96 635 THR A CA 1
ATOM 800 C C . THR A 1 121 ? -1.316 28.247 -19.401 1.00 25.78 635 THR A C 1
ATOM 801 O O . THR A 1 121 ? -1.543 28.453 -20.606 1.00 25.52 635 THR A O 1
ATOM 805 N N . LEU A 1 122 ? -0.968 27.057 -18.912 1.00 25.91 636 LEU A N 1
ATOM 806 C CA . LEU A 1 122 ? -0.689 25.908 -19.793 1.00 25.74 636 LEU A CA 1
ATOM 807 C C . LEU A 1 122 ? -1.951 25.439 -20.521 1.00 25.12 636 LEU A C 1
ATOM 808 O O . LEU A 1 122 ? -1.903 25.095 -21.722 1.00 23.63 636 LEU A O 1
ATOM 813 N N . ALA A 1 123 ? -3.063 25.411 -19.776 1.00 23.93 637 ALA A N 1
ATOM 814 C CA . ALA A 1 123 ? -4.360 25.052 -20.329 1.00 24.12 637 ALA A CA 1
ATOM 815 C C . ALA A 1 123 ? -4.716 25.992 -21.476 1.00 23.57 637 ALA A C 1
ATOM 816 O O . ALA A 1 123 ? -5.195 25.540 -22.504 1.00 24.31 637 ALA A O 1
ATOM 818 N N . LYS A 1 124 ? -4.460 27.287 -21.315 1.00 22.78 638 LYS A N 1
ATOM 819 C CA . LYS A 1 124 ? -4.689 28.256 -22.414 1.00 22.09 638 LYS A CA 1
ATOM 820 C C . LYS A 1 124 ? -3.810 27.981 -23.634 1.00 21.46 638 LYS A C 1
ATOM 821 O O . LYS A 1 124 ? -4.297 28.055 -24.771 1.00 20.68 638 LYS A O 1
ATOM 827 N N . VAL A 1 125 ? -2.523 27.684 -23.403 1.00 20.45 639 VAL A N 1
ATOM 828 C CA . VAL A 1 125 ? -1.596 27.386 -24.520 1.00 20.19 639 VAL A CA 1
ATOM 829 C C . VAL A 1 125 ? -1.986 26.147 -25.333 1.00 20.27 639 VAL A C 1
ATOM 830 O O . VAL A 1 125 ? -1.996 26.173 -26.569 1.00 18.05 639 VAL A O 1
ATOM 834 N N . SER A 1 126 ? -2.251 25.052 -24.633 1.00 20.16 640 SER A N 1
ATOM 835 C CA . SER A 1 126 ? -2.534 23.796 -25.315 1.00 22.63 640 SER A CA 1
ATOM 836 C C . SER A 1 126 ? -3.888 23.877 -26.0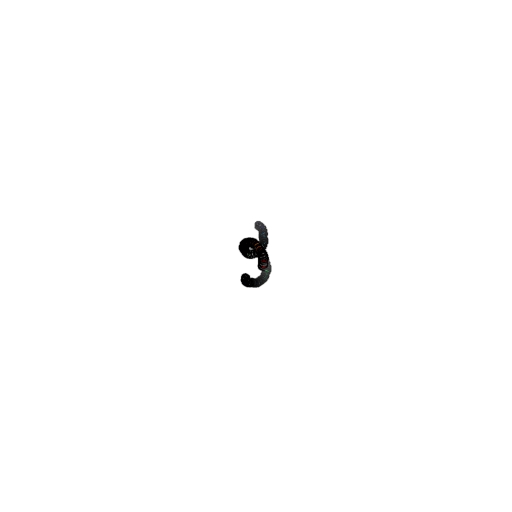73 1.00 23.04 640 SER A C 1
ATOM 837 O O . SER A 1 126 ? -4.073 23.251 -27.138 1.00 24.20 640 SER A O 1
ATOM 840 N N . ALA A 1 127 ? -4.812 24.672 -25.545 1.00 23.15 641 ALA A N 1
ATOM 841 C CA . ALA A 1 127 ? -6.107 24.938 -26.220 1.00 22.48 641 ALA A CA 1
ATOM 842 C C . ALA A 1 127 ? -5.922 25.792 -27.472 1.00 22.18 641 ALA A C 1
ATOM 843 O O . ALA A 1 127 ? -6.595 25.593 -28.485 1.00 21.72 641 ALA A O 1
ATOM 845 N N . ALA A 1 128 ? -5.013 26.752 -27.403 1.00 21.85 642 ALA A N 1
ATOM 846 C CA . ALA A 1 128 ? -4.680 27.531 -28.574 1.00 20.37 642 ALA A CA 1
ATOM 847 C C . ALA A 1 128 ? -4.004 26.620 -29.595 1.00 20.51 642 ALA A C 1
ATOM 848 O O . ALA A 1 128 ? -4.273 26.772 -30.766 1.00 20.47 642 ALA A O 1
ATOM 850 N N . ASN A 1 129 ? -3.135 25.696 -29.151 1.00 19.64 643 ASN A N 1
ATOM 851 C CA . ASN A 1 129 ? -2.462 24.770 -30.069 1.00 20.28 643 ASN A CA 1
ATOM 852 C C . ASN A 1 129 ? -3.443 23.845 -30.753 1.00 19.98 643 ASN A C 1
ATOM 853 O O . ASN A 1 129 ? -3.403 23.677 -31.990 1.00 19.22 643 ASN A O 1
ATOM 858 N N . THR A 1 130 ? -4.355 23.280 -29.962 1.00 19.48 644 THR A N 1
ATOM 859 C CA . THR A 1 130 ? -5.411 22.442 -30.500 1.00 19.99 644 THR A CA 1
ATOM 860 C C . THR A 1 130 ? -6.183 23.195 -31.580 1.00 19.89 644 THR A C 1
ATOM 861 O O . THR A 1 130 ? -6.336 22.689 -32.676 1.00 19.28 644 THR A O 1
ATOM 865 N N . ASP A 1 131 ? -6.634 24.407 -31.263 1.00 20.52 645 ASP A N 1
ATOM 866 C CA . ASP A 1 131 ? -7.309 25.274 -32.232 1.00 21.68 645 ASP A CA 1
ATOM 867 C C . ASP A 1 131 ? -6.484 25.487 -33.519 1.00 21.06 645 ASP A C 1
ATOM 868 O O . ASP A 1 131 ? -6.967 25.253 -34.611 1.00 20.71 645 ASP A O 1
ATOM 873 N N . ARG A 1 132 ? -5.246 25.937 -33.371 1.00 20.27 646 ARG A N 1
ATOM 874 C CA . ARG A 1 132 ? -4.430 26.253 -34.516 1.00 19.74 646 ARG A CA 1
ATOM 875 C C . ARG A 1 132 ? -4.130 25.027 -35.405 1.00 18.64 646 ARG A C 1
ATOM 876 O O . ARG A 1 132 ? -4.082 25.146 -36.637 1.00 16.36 646 ARG A O 1
ATOM 884 N N . ILE A 1 133 ? -3.889 23.886 -34.779 1.00 16.89 647 ILE A N 1
ATOM 885 C CA . ILE A 1 133 ? -3.650 22.620 -35.511 1.00 16.89 647 ILE A CA 1
ATOM 886 C C . ILE A 1 133 ? -4.836 22.365 -36.451 1.00 17.44 647 ILE A C 1
ATOM 887 O O . ILE A 1 133 ? -4.663 22.089 -37.627 1.00 18.33 647 ILE A O 1
ATOM 892 N N . ALA A 1 134 ? -6.040 22.514 -35.927 1.00 17.26 648 ALA A N 1
ATOM 893 C CA . ALA A 1 134 ? -7.251 22.200 -36.690 1.00 17.72 648 ALA A CA 1
ATOM 894 C C . ALA A 1 134 ? -7.488 23.236 -37.800 1.00 18.39 648 ALA A C 1
ATOM 895 O O . ALA A 1 134 ? -7.915 22.896 -38.909 1.00 18.32 648 ALA A O 1
ATOM 897 N N . LYS A 1 135 ? -7.247 24.503 -37.476 1.00 19.52 649 LYS A N 1
ATOM 898 C CA . LYS A 1 135 ? -7.372 25.599 -38.432 1.00 19.49 649 LYS A CA 1
ATOM 899 C C . LYS A 1 135 ? -6.380 25.378 -39.556 1.00 19.20 649 LYS A C 1
ATOM 900 O O . LYS A 1 135 ? -6.758 25.477 -40.728 1.00 18.67 649 LYS A O 1
ATOM 906 N N . ASN A 1 136 ? -5.107 25.153 -39.202 1.00 18.30 650 ASN A N 1
ATOM 907 C CA . ASN A 1 136 ? -4.072 24.924 -40.228 1.00 19.06 650 ASN A CA 1
ATOM 908 C C . ASN A 1 136 ? -4.365 23.718 -41.106 1.00 19.14 650 ASN A C 1
ATOM 909 O O . ASN A 1 136 ? -4.134 23.774 -42.320 1.00 18.86 650 ASN A O 1
ATOM 914 N N . LYS A 1 137 ? -4.857 22.632 -40.507 1.00 19.37 651 LYS A N 1
ATOM 915 C CA . LYS A 1 137 ? -5.279 21.451 -41.290 1.00 18.94 651 LYS A CA 1
ATOM 916 C C . LYS A 1 137 ? -6.348 21.829 -42.326 1.00 19.87 651 LYS A C 1
ATOM 917 O O . LYS A 1 137 ? -6.241 21.439 -43.517 1.00 20.11 651 LYS A O 1
ATOM 923 N N . ALA A 1 138 ? -7.370 22.593 -41.909 1.00 18.87 652 ALA A N 1
ATOM 924 C CA . ALA A 1 138 ? -8.441 22.946 -42.868 1.00 19.82 652 ALA A CA 1
ATOM 925 C C . ALA A 1 138 ? -7.897 23.822 -43.991 1.00 20.09 652 ALA A C 1
ATOM 926 O O . ALA A 1 138 ? -8.187 23.558 -45.163 1.00 20.09 652 ALA A O 1
ATOM 928 N N . GLU A 1 139 ? -7.076 24.818 -43.650 1.00 19.83 653 GLU A N 1
ATOM 929 C CA . GLU A 1 139 ? -6.453 25.653 -44.679 1.00 20.67 653 GLU A CA 1
ATOM 930 C C . GLU A 1 139 ? -5.597 24.807 -45.644 1.00 21.01 653 GLU A C 1
ATOM 931 O O . GLU A 1 139 ? -5.672 24.994 -46.863 1.00 21.23 653 GLU A O 1
ATOM 937 N N . ALA A 1 140 ? -4.810 23.877 -45.128 1.00 19.99 654 ALA A N 1
ATOM 938 C CA . ALA A 1 140 ? -4.031 22.990 -46.027 1.00 20.20 654 ALA A CA 1
ATOM 939 C C . ALA A 1 140 ? -4.925 22.133 -46.952 1.00 20.93 654 ALA A C 1
ATOM 940 O O . ALA A 1 140 ? -4.714 22.073 -48.177 1.00 20.80 654 ALA A O 1
ATOM 942 N N . ASP A 1 141 ? -5.924 21.473 -46.364 1.00 20.22 655 ASP A N 1
ATOM 943 C CA . ASP A 1 141 ? -6.854 20.666 -47.144 1.00 19.77 655 ASP A CA 1
ATOM 944 C C . ASP A 1 141 ? -7.555 21.489 -48.247 1.00 19.08 655 ASP A C 1
ATOM 945 O O . ASP A 1 141 ? -7.593 21.077 -49.407 1.00 18.83 655 ASP A O 1
ATOM 950 N N . ALA A 1 142 ? -8.121 22.635 -47.887 1.00 18.51 656 ALA A N 1
ATOM 951 C CA . ALA A 1 142 ? -8.730 23.507 -48.889 1.00 18.32 656 ALA A CA 1
ATOM 952 C C . ALA A 1 142 ? -7.743 23.892 -50.015 1.00 19.62 656 ALA A C 1
ATOM 953 O O . ALA A 1 142 ? -8.101 23.876 -51.207 1.00 18.95 656 ALA A O 1
ATOM 955 N N . SER A 1 143 ? -6.491 24.184 -49.658 1.00 17.93 657 SER A N 1
ATOM 956 C CA . SER A 1 143 ? -5.479 24.555 -50.677 1.00 19.10 657 SER A CA 1
ATOM 957 C C . SER A 1 143 ? -5.053 23.385 -51.562 1.00 17.88 657 SER A C 1
ATOM 958 O O . SER A 1 143 ? -4.867 23.555 -52.776 1.00 18.18 657 SER A O 1
ATOM 961 N N . PHE A 1 144 ? -4.875 22.204 -50.972 1.00 18.01 658 PHE A N 1
ATOM 962 C CA . PHE A 1 144 ? -4.662 21.000 -51.777 1.00 18.86 658 PHE A CA 1
ATOM 963 C C . PHE A 1 144 ? -5.832 20.742 -52.697 1.00 19.70 658 PHE A C 1
ATOM 964 O O . PHE A 1 144 ? -5.613 20.304 -53.817 1.00 20.38 658 PHE A O 1
ATOM 972 N N . GLU A 1 145 ? -7.063 20.991 -52.226 1.00 20.21 659 GLU A N 1
ATOM 973 C CA . GLU A 1 145 ? -8.239 20.759 -53.086 1.00 21.78 659 GLU A CA 1
ATOM 974 C C . GLU A 1 145 ? -8.205 21.613 -54.373 1.00 22.16 659 GLU A C 1
ATOM 975 O O . GLU A 1 145 ? -8.490 21.113 -55.470 1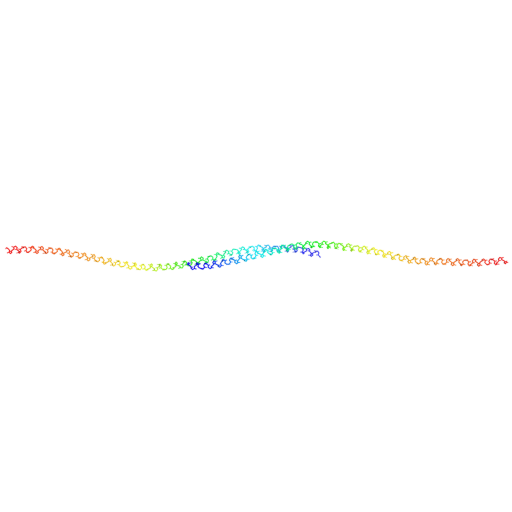.00 22.55 659 GLU A O 1
ATOM 981 N N . THR A 1 146 ? -7.824 22.873 -54.249 1.00 22.28 660 THR A N 1
ATOM 982 C CA A THR A 1 146 ? -7.775 23.756 -55.408 0.50 23.49 660 THR A CA 1
ATOM 983 C CA B THR A 1 146 ? -7.761 23.765 -55.408 0.50 23.41 660 THR A CA 1
ATOM 984 C C . THR A 1 146 ? -6.748 23.282 -56.441 1.00 24.17 660 THR A C 1
ATOM 985 O O . THR A 1 146 ? -7.055 23.221 -57.649 1.00 24.41 660 THR A O 1
ATOM 992 N N . LEU A 1 147 ? -5.547 22.950 -55.962 1.00 24.42 661 LEU A N 1
ATOM 993 C CA . LEU A 1 147 ? -4.435 22.513 -56.802 1.00 25.42 661 LEU A CA 1
ATOM 994 C C . LEU A 1 147 ? -4.725 21.179 -57.445 1.00 26.66 661 LEU A C 1
ATOM 995 O O . LEU A 1 147 ? -4.416 20.978 -58.614 1.00 26.38 661 LEU A O 1
ATOM 1000 N N . THR A 1 148 ? -5.284 20.255 -56.671 1.00 27.25 662 THR A N 1
ATOM 1001 C CA . THR A 1 148 ? -5.720 19.001 -57.243 1.00 28.53 662 THR A CA 1
ATOM 1002 C C . THR A 1 148 ? -6.717 19.233 -58.391 1.00 29.54 662 THR A C 1
ATOM 1003 O O . THR A 1 148 ? -6.517 18.716 -59.471 1.00 29.05 662 THR A O 1
ATOM 1007 N N . LYS A 1 149 ? -7.767 20.019 -58.142 1.00 30.75 663 LYS A N 1
ATOM 1008 C CA . LYS A 1 149 ? -8.763 20.326 -59.179 1.00 32.62 663 LYS A CA 1
ATOM 1009 C C . LYS A 1 149 ? -8.161 21.048 -60.393 1.00 33.75 663 LYS A C 1
ATOM 1010 O O . LYS A 1 149 ? -8.648 20.887 -61.522 1.00 34.40 663 LYS A O 1
ATOM 1016 N N . ASN A 1 150 ? -7.109 21.827 -60.166 1.00 34.19 664 ASN A N 1
ATOM 1017 C CA . ASN A 1 150 ? -6.436 22.559 -61.245 1.00 36.12 664 ASN A CA 1
ATOM 1018 C C . ASN A 1 150 ? -5.570 21.658 -62.124 1.00 37.51 664 ASN A C 1
ATOM 1019 O O . ASN A 1 150 ? -5.495 21.850 -63.352 1.00 38.39 664 ASN A O 1
ATOM 1024 N N . GLN A 1 151 ? -4.900 20.695 -61.490 1.00 38.08 665 GLN A N 1
ATOM 1025 C CA . GLN A 1 151 ? -4.083 19.703 -62.207 1.00 38.55 665 GLN A CA 1
ATOM 1026 C C . GLN A 1 151 ? -4.910 18.825 -63.155 1.00 39.30 665 GLN A C 1
ATOM 1027 O O . GLN A 1 151 ? -4.527 18.611 -64.304 0.50 39.23 665 GLN A O 1
ATOM 1033 N N . LYS A 1 152 ? -6.046 18.325 -62.662 1.00 40.22 666 LYS A N 1
ATOM 1034 C CA . LYS A 1 152 ? -7.008 17.584 -63.490 1.00 40.33 666 LYS A CA 1
ATOM 1035 C C . LYS A 1 152 ? -7.753 18.487 -64.483 1.00 40.91 666 LYS A C 1
ATOM 1036 O O . LYS A 1 152 ? -7.144 19.065 -65.395 0.50 40.69 666 LYS A O 1
ATOM 1042 N N . ASN B 1 17 ? 4.925 4.110 47.783 0.50 46.13 531 ASN B N 1
ATOM 1043 C CA . ASN B 1 17 ? 3.760 3.369 48.346 0.50 46.11 531 ASN B CA 1
ATOM 1044 C C . ASN B 1 17 ? 4.199 2.072 49.021 0.50 46.30 531 ASN B C 1
ATOM 1045 O O . ASN B 1 17 ? 3.864 1.833 50.184 0.50 46.06 531 ASN B O 1
ATOM 1050 N N . THR B 1 18 ? 4.966 1.245 48.307 1.00 46.58 532 THR B N 1
ATOM 1051 C CA . THR B 1 18 ? 5.550 0.050 48.924 1.00 46.27 532 THR B CA 1
ATOM 1052 C C . THR B 1 18 ? 6.562 0.398 50.032 1.00 45.76 532 THR B C 1
ATOM 1053 O O . THR B 1 18 ? 6.776 -0.389 50.954 1.00 45.74 532 THR B O 1
ATOM 1057 N N . ASP B 1 19 ? 7.168 1.581 49.924 1.00 45.06 533 ASP B N 1
ATOM 1058 C CA . ASP B 1 19 ? 8.141 2.077 50.895 1.00 44.32 533 ASP B CA 1
ATOM 1059 C C . ASP B 1 19 ? 7.430 2.364 52.217 1.00 43.79 533 ASP B C 1
ATOM 1060 O O . ASP B 1 19 ? 7.894 1.983 53.312 1.00 43.64 533 ASP B O 1
ATOM 1065 N N . ARG B 1 20 ? 6.289 3.033 52.093 1.00 42.30 534 ARG B N 1
ATOM 1066 C CA . ARG B 1 20 ? 5.466 3.385 53.229 1.00 41.07 534 ARG B CA 1
ATOM 1067 C C . ARG B 1 20 ? 4.927 2.115 53.930 1.00 40.13 534 ARG B C 1
ATOM 1068 O O . ARG B 1 20 ? 4.872 2.051 55.164 1.00 39.44 534 ARG B O 1
ATOM 1076 N N . ILE B 1 21 ? 4.522 1.116 53.152 1.00 38.53 535 ILE B N 1
ATOM 1077 C CA . ILE B 1 21 ? 3.954 -0.085 53.769 1.00 37.97 535 ILE B CA 1
ATOM 1078 C C . ILE B 1 21 ? 4.950 -0.854 54.633 1.00 36.98 535 ILE B C 1
ATOM 1079 O O . ILE B 1 21 ? 4.621 -1.267 55.747 1.00 36.83 535 ILE B O 1
ATOM 1084 N N . ALA B 1 22 ? 6.168 -1.020 54.131 1.00 35.58 536 ALA B N 1
ATOM 1085 C CA . ALA B 1 22 ? 7.204 -1.738 54.859 1.00 33.81 536 ALA B CA 1
ATOM 1086 C C . ALA B 1 22 ? 7.561 -1.074 56.203 1.00 32.03 536 ALA B C 1
ATOM 1087 O O . ALA B 1 22 ? 7.640 -1.743 57.251 1.00 30.45 536 ALA B O 1
ATOM 1089 N N . THR B 1 23 ? 7.766 0.242 56.171 1.00 29.84 537 THR B N 1
ATOM 1090 C CA . THR B 1 23 ? 7.965 1.021 57.382 1.00 28.02 537 THR B CA 1
ATOM 1091 C C . THR B 1 23 ? 6.819 0.780 58.391 1.00 26.14 537 THR B C 1
ATOM 1092 O O . THR B 1 23 ? 7.036 0.584 59.604 1.00 23.52 537 THR B O 1
ATOM 1096 N N . ALA B 1 24 ? 5.602 0.822 57.860 1.00 24.90 538 ALA B N 1
ATOM 1097 C CA . ALA B 1 24 ? 4.402 0.643 58.648 1.00 23.77 538 ALA B CA 1
ATOM 1098 C C . ALA B 1 24 ? 4.465 -0.697 59.397 1.00 23.04 538 ALA B C 1
ATOM 1099 O O . ALA B 1 24 ? 4.196 -0.739 60.578 1.00 21.75 538 ALA B O 1
ATOM 1101 N N . GLU B 1 25 ? 4.852 -1.778 58.706 1.00 22.30 539 GLU B N 1
ATOM 1102 C CA . GLU B 1 25 ? 4.852 -3.128 59.294 1.00 22.55 539 GLU B CA 1
ATOM 1103 C C . GLU B 1 25 ? 5.766 -3.208 60.513 1.00 20.33 539 GLU B C 1
ATOM 1104 O O . GLU B 1 25 ? 5.442 -3.854 61.506 1.00 18.63 539 GLU B O 1
ATOM 1110 N N . LEU B 1 26 ? 6.921 -2.540 60.440 1.00 19.68 540 LEU B N 1
ATOM 1111 C CA . LEU B 1 26 ? 7.833 -2.516 61.568 1.00 18.88 540 LEU B CA 1
ATOM 1112 C C . LEU B 1 26 ? 7.231 -1.686 62.696 1.00 17.28 540 LEU B C 1
ATOM 1113 O O . LEU B 1 26 ? 7.370 -2.030 63.842 1.00 16.34 540 LEU B O 1
ATOM 1118 N N . GLY B 1 27 ? 6.569 -0.577 62.362 1.00 16.23 541 GLY B N 1
ATOM 1119 C CA . GLY B 1 27 ? 5.898 0.226 63.409 1.00 15.61 541 GLY B CA 1
ATOM 1120 C C . GLY B 1 27 ? 4.867 -0.605 64.163 1.00 13.84 541 GLY B C 1
ATOM 1121 O O . GLY B 1 27 ? 4.751 -0.528 65.381 1.00 13.53 541 GLY B O 1
ATOM 1122 N N . ILE B 1 28 ? 4.110 -1.397 63.424 1.00 13.68 542 ILE B N 1
ATOM 1123 C CA . ILE B 1 28 ? 3.009 -2.195 64.011 1.00 13.39 542 ILE B CA 1
ATOM 1124 C C . ILE B 1 28 ? 3.576 -3.268 64.955 1.00 14.68 542 ILE B C 1
ATOM 1125 O O . ILE B 1 28 ? 3.042 -3.531 66.036 1.00 14.67 542 ILE B O 1
ATOM 1130 N N . ALA B 1 29 ? 4.669 -3.901 64.540 1.00 14.63 543 ALA B N 1
ATOM 1131 C CA . ALA B 1 29 ? 5.338 -4.869 65.398 1.00 14.72 543 ALA B CA 1
ATOM 1132 C C . ALA B 1 29 ? 5.880 -4.198 66.679 1.00 14.80 543 ALA B C 1
ATOM 1133 O O . ALA B 1 29 ? 5.730 -4.731 67.790 1.00 13.77 543 ALA B O 1
ATOM 1135 N N . GLU B 1 30 ? 6.481 -3.009 66.548 1.00 14.25 544 GLU B N 1
ATOM 1136 C CA . GLU B 1 30 ? 7.006 -2.353 67.738 1.00 15.35 544 GLU B CA 1
ATOM 1137 C C . GLU B 1 30 ? 5.881 -1.955 68.719 1.00 14.63 544 GLU B C 1
ATOM 1138 O O . GLU B 1 30 ? 6.015 -2.127 69.920 1.00 14.32 544 GLU B O 1
ATOM 1144 N N . ASN B 1 31 ? 4.790 -1.423 68.186 1.00 13.69 545 ASN B N 1
ATOM 1145 C CA . ASN B 1 31 ? 3.614 -1.035 68.989 1.00 15.02 545 ASN B CA 1
ATOM 1146 C C . ASN B 1 31 ? 2.981 -2.250 69.721 1.00 14.24 545 ASN B C 1
ATOM 1147 O O . ASN B 1 31 ? 2.521 -2.152 70.875 1.00 14.08 545 ASN B O 1
ATOM 1152 N N . LYS B 1 32 ? 2.990 -3.402 69.064 1.00 14.34 546 LYS B N 1
ATOM 1153 C CA . LYS B 1 32 ? 2.356 -4.595 69.680 1.00 14.07 546 LYS B CA 1
ATOM 1154 C C . LYS B 1 32 ? 3.157 -4.939 70.894 1.00 14.12 546 LYS B C 1
ATOM 1155 O O . LYS B 1 32 ? 2.633 -5.202 71.965 1.00 14.23 546 LYS B O 1
ATOM 1161 N N . LYS B 1 33 ? 4.468 -4.924 70.724 1.00 15.94 547 LYS B N 1
ATOM 1162 C CA . LYS B 1 33 ? 5.366 -5.229 71.822 1.00 16.02 547 LYS B CA 1
ATOM 1163 C C . LYS B 1 33 ? 5.290 -4.227 72.979 1.00 15.74 547 LYS B C 1
ATOM 1164 O O . LYS B 1 33 ? 5.322 -4.599 74.152 1.00 15.02 547 LYS B O 1
ATOM 1170 N N . ASP B 1 34 ? 5.243 -2.953 72.643 1.00 16.96 548 ASP B N 1
ATOM 1171 C CA . ASP B 1 34 ? 5.178 -1.903 73.650 1.00 17.16 548 ASP B CA 1
ATOM 1172 C C . ASP B 1 34 ? 3.899 -1.973 74.460 1.00 15.77 548 ASP B C 1
ATOM 1173 O O . ASP B 1 34 ? 3.908 -1.801 75.680 1.00 14.32 548 ASP B O 1
ATOM 1178 N N . ALA B 1 35 ? 2.793 -2.248 73.784 1.00 14.70 549 ALA B N 1
ATOM 1179 C CA . ALA B 1 35 ? 1.511 -2.497 74.460 1.00 16.36 549 ALA B CA 1
ATOM 1180 C C . ALA B 1 35 ? 1.576 -3.691 75.392 1.00 16.90 549 ALA B C 1
ATOM 1181 O O . ALA B 1 35 ? 1.077 -3.606 76.508 1.00 17.44 549 ALA B O 1
ATOM 1183 N N . GLN B 1 36 ? 2.179 -4.783 74.909 1.00 16.96 550 GLN B N 1
ATOM 1184 C CA A GLN B 1 36 ? 2.383 -6.042 75.671 0.50 17.25 550 GLN B CA 1
ATOM 1185 C CA B GLN B 1 36 ? 2.345 -6.015 75.697 0.50 17.62 550 GLN B CA 1
ATOM 1186 C C . GLN B 1 36 ? 3.141 -5.748 76.972 1.00 17.24 550 GLN B C 1
ATOM 1187 O O . GLN B 1 36 ? 2.751 -6.187 78.042 1.00 17.34 550 GLN B O 1
ATOM 1198 N N . ILE B 1 37 ? 4.234 -5.016 76.847 1.00 16.61 551 ILE B N 1
ATOM 1199 C CA . ILE B 1 37 ? 5.080 -4.598 77.986 1.00 16.65 551 ILE B CA 1
ATOM 1200 C C . ILE B 1 37 ? 4.247 -3.792 79.014 1.00 15.79 551 ILE B C 1
ATOM 1201 O O . ILE B 1 37 ? 4.307 -4.076 80.206 1.00 14.11 551 ILE B O 1
ATOM 1206 N N . ALA B 1 38 ? 3.428 -2.850 78.555 1.00 16.28 552 ALA B N 1
ATOM 1207 C CA . ALA B 1 38 ? 2.637 -2.046 79.483 1.00 18.41 552 ALA B CA 1
ATOM 1208 C C . ALA B 1 38 ? 1.557 -2.856 80.194 1.00 18.77 552 ALA B C 1
ATOM 1209 O O . ALA B 1 38 ? 1.356 -2.705 81.396 1.00 20.92 552 ALA B O 1
ATOM 1211 N N . LYS B 1 39 ? 0.845 -3.686 79.437 1.00 20.41 553 LYS B N 1
ATOM 1212 C CA . LYS B 1 39 ? -0.143 -4.627 79.977 1.00 19.85 553 LYS B CA 1
ATOM 1213 C C . LYS B 1 39 ? 0.478 -5.579 80.987 1.00 20.86 553 LYS B C 1
ATOM 1214 O O . LYS B 1 39 ? -0.118 -5.849 82.051 1.00 19.93 553 LYS B O 1
ATOM 1220 N N . ALA B 1 40 ? 1.676 -6.086 80.660 1.00 20.78 554 ALA B N 1
ATOM 1221 C CA . ALA B 1 40 ? 2.419 -6.956 81.572 1.00 20.55 554 ALA B CA 1
ATOM 1222 C C . ALA B 1 40 ? 2.800 -6.276 82.896 1.00 20.59 554 ALA B C 1
ATOM 1223 O O . ALA B 1 40 ? 2.721 -6.878 83.995 1.00 20.19 554 ALA B O 1
ATOM 1225 N N . GLN B 1 41 ? 3.270 -5.038 82.797 1.00 19.50 555 GLN B N 1
ATOM 1226 C CA . GLN B 1 41 ? 3.641 -4.302 83.996 1.00 19.22 555 GLN B CA 1
ATOM 1227 C C . GLN B 1 41 ? 2.401 -3.980 84.789 1.00 18.90 555 GLN B C 1
ATOM 1228 O O . GLN B 1 41 ? 2.423 -4.042 86.014 1.00 20.90 555 GLN B O 1
ATOM 1234 N N . ALA B 1 42 ? 1.315 -3.640 84.107 1.00 19.90 556 ALA B N 1
ATOM 1235 C CA . ALA B 1 42 ? 0.049 -3.281 84.791 1.00 20.48 556 ALA B CA 1
ATOM 1236 C C . ALA B 1 42 ? -0.489 -4.490 85.568 1.00 21.05 556 ALA B C 1
ATOM 1237 O O . ALA B 1 42 ? -1.059 -4.352 86.668 1.00 21.45 556 ALA B O 1
ATOM 1239 N N . ASN B 1 43 ? -0.250 -5.677 85.022 1.00 21.99 557 ASN B N 1
ATOM 1240 C CA A ASN B 1 43 ? -0.653 -6.912 85.695 0.50 22.02 557 ASN B CA 1
ATOM 1241 C CA B ASN B 1 43 ? -0.621 -6.951 85.677 0.50 22.08 557 ASN B CA 1
ATOM 1242 C C . ASN B 1 43 ? 0.203 -7.214 86.928 1.00 21.79 557 ASN B C 1
ATOM 1243 O O . ASN B 1 43 ? -0.335 -7.567 87.974 1.00 22.48 557 ASN B O 1
ATOM 1252 N N . GLU B 1 44 ? 1.521 -7.085 86.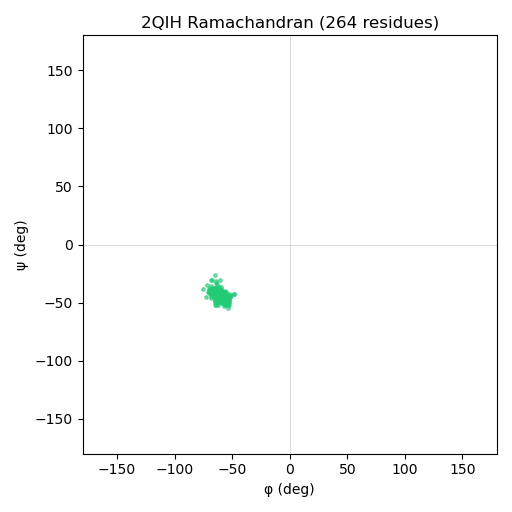812 1.00 21.04 558 GLU B N 1
ATOM 1253 C CA . GLU B 1 44 ? 2.391 -7.179 87.995 1.00 20.86 558 GLU B CA 1
ATOM 1254 C C . GLU B 1 44 ? 1.999 -6.152 89.063 1.00 20.09 558 GLU B C 1
ATOM 1255 O O . GLU B 1 44 ? 1.846 -6.513 90.231 1.00 20.83 558 GLU B O 1
ATOM 1261 N N . ASN B 1 45 ? 1.816 -4.896 88.654 1.00 19.09 559 ASN B N 1
ATOM 1262 C CA . ASN B 1 45 ? 1.370 -3.840 89.567 1.00 20.04 559 ASN B CA 1
ATOM 1263 C C . ASN B 1 45 ? 0.063 -4.148 90.276 1.00 19.95 559 ASN B C 1
ATOM 1264 O O . ASN B 1 45 ? -0.054 -3.970 91.500 1.00 19.37 559 ASN B O 1
ATOM 1269 N N . LYS B 1 46 ? -0.925 -4.620 89.514 1.00 20.41 560 LYS B N 1
ATOM 1270 C CA . LYS B 1 46 ? -2.209 -5.053 90.096 1.00 20.79 560 LYS B CA 1
ATOM 1271 C C . LYS B 1 46 ? -2.010 -6.061 91.237 1.00 21.18 560 LYS B C 1
ATOM 1272 O O . LYS B 1 46 ? -2.611 -5.921 92.318 1.00 22.25 560 LYS B O 1
ATOM 1278 N N . ASP B 1 47 ? -1.130 -7.046 91.011 1.00 22.37 561 ASP B N 1
ATOM 1279 C CA . ASP B 1 47 ? -0.808 -8.045 92.029 1.00 21.23 561 ASP B CA 1
ATOM 1280 C C . ASP B 1 47 ? -0.154 -7.431 93.238 1.00 20.32 561 ASP B C 1
ATOM 1281 O O . ASP B 1 47 ? -0.415 -7.859 94.367 1.00 18.58 561 ASP B O 1
ATOM 1286 N N . GLY B 1 48 ? 0.742 -6.476 92.989 1.00 18.36 562 GLY B N 1
ATOM 1287 C CA . GLY B 1 48 ? 1.438 -5.748 94.060 1.00 18.52 562 GLY B CA 1
ATOM 1288 C C . GLY B 1 48 ? 0.484 -4.896 94.908 1.00 17.63 562 GLY B C 1
ATOM 1289 O O . GLY B 1 48 ? 0.618 -4.836 96.136 1.00 16.62 562 GLY B O 1
ATOM 1290 N N . ILE B 1 49 ? -0.467 -4.245 94.249 1.00 16.99 563 ILE B N 1
ATOM 1291 C CA . ILE B 1 49 ? -1.469 -3.420 94.945 1.00 17.79 563 ILE B CA 1
ATOM 1292 C C . ILE B 1 49 ? -2.367 -4.285 95.871 1.00 17.41 563 ILE B C 1
ATOM 1293 O O . ILE B 1 49 ? -2.665 -3.890 96.997 1.00 17.91 563 ILE B O 1
ATOM 1298 N N . ALA B 1 50 ? -2.808 -5.435 95.362 1.00 17.05 564 ALA B N 1
ATOM 1299 C CA . ALA B 1 50 ? -3.554 -6.447 96.145 1.00 17.87 564 ALA B CA 1
ATOM 1300 C C . ALA B 1 50 ? -2.788 -6.965 97.375 1.00 17.74 564 ALA B C 1
ATOM 1301 O O . ALA B 1 50 ? -3.388 -7.169 98.448 1.00 17.67 564 ALA B O 1
ATOM 1303 N N . LYS B 1 51 ? -1.484 -7.215 97.203 1.00 18.17 565 LYS B N 1
ATOM 1304 C CA . LYS B 1 51 ? -0.625 -7.618 98.318 1.00 17.73 565 LYS B CA 1
ATOM 1305 C C . LYS B 1 51 ? -0.530 -6.496 99.331 1.00 16.90 565 LYS B C 1
ATOM 1306 O O . LYS B 1 51 ? -0.685 -6.738 100.524 1.00 15.23 565 LYS B O 1
ATOM 1312 N N . ASN B 1 52 ? -0.263 -5.269 98.874 1.00 15.76 566 ASN B N 1
ATOM 1313 C CA . ASN B 1 52 ? -0.223 -4.146 99.850 1.00 16.08 566 ASN B CA 1
ATOM 1314 C C . ASN B 1 52 ? -1.516 -3.961 100.582 1.00 15.41 566 ASN B C 1
ATOM 1315 O O . ASN B 1 52 ? -1.520 -3.686 101.788 1.00 14.14 566 ASN B O 1
ATOM 1320 N N . GLN B 1 53 ? -2.631 -4.124 99.869 1.00 15.72 567 GLN B N 1
ATOM 1321 C CA . GLN B 1 53 ? -3.952 -3.986 100.465 1.00 15.95 567 GLN B CA 1
ATOM 1322 C C . GLN B 1 53 ? -4.209 -5.048 101.545 1.00 14.83 567 GLN B C 1
ATOM 1323 O O . GLN B 1 53 ? -4.777 -4.761 102.615 1.00 13.03 567 GLN B O 1
ATOM 1329 N N . ALA B 1 54 ? -3.795 -6.279 101.262 1.00 14.68 568 ALA B N 1
ATOM 1330 C CA . ALA B 1 54 ? -3.910 -7.356 102.256 1.00 15.45 568 ALA B CA 1
ATOM 1331 C C . ALA B 1 54 ? -3.099 -7.036 103.528 1.00 16.67 568 ALA B C 1
ATOM 1332 O O . ALA B 1 54 ? -3.544 -7.221 104.669 1.00 16.38 568 ALA B O 1
ATOM 1334 N N . ASP B 1 55 ? -1.853 -6.648 103.311 1.00 15.94 569 ASP B N 1
ATOM 1335 C CA . ASP B 1 55 ? -0.993 -6.253 104.413 1.00 16.17 569 ASP B CA 1
ATOM 1336 C C . ASP B 1 55 ? -1.593 -5.127 105.226 1.00 14.96 569 ASP B C 1
ATOM 1337 O O . ASP B 1 55 ? -1.537 -5.167 106.446 1.00 15.54 569 ASP B O 1
ATOM 1342 N N . ILE B 1 56 ? -2.194 -4.162 104.550 1.00 14.66 570 ILE B N 1
ATOM 1343 C CA . ILE B 1 56 ? -2.824 -3.022 105.236 1.00 14.53 570 ILE B CA 1
ATOM 1344 C C . ILE B 1 56 ? -4.014 -3.514 106.064 1.00 14.76 570 ILE B C 1
ATOM 1345 O O . ILE B 1 56 ? -4.232 -3.046 107.194 1.00 14.59 570 ILE B O 1
ATOM 1350 N N . GLN B 1 57 ? -4.818 -4.424 105.503 1.00 13.90 571 GLN B N 1
ATOM 1351 C CA . GLN B 1 57 ? -5.984 -4.963 106.266 1.00 15.05 571 GLN B CA 1
ATOM 1352 C C . GLN B 1 57 ? -5.537 -5.679 107.558 1.00 14.80 571 GLN B C 1
ATOM 1353 O O . GLN B 1 57 ? -6.109 -5.467 108.663 1.00 13.84 571 GLN B O 1
ATOM 1359 N N . LEU B 1 58 ? -4.504 -6.524 107.449 1.00 14.74 572 LEU B N 1
ATOM 1360 C CA . LEU B 1 58 ? -3.908 -7.144 108.643 1.00 14.98 572 LEU B CA 1
ATOM 1361 C C . LEU B 1 58 ? -3.435 -6.082 109.656 1.00 14.82 572 LEU B C 1
ATOM 1362 O O . LEU B 1 58 ? -3.721 -6.182 110.886 1.00 13.73 572 LEU B O 1
ATOM 1367 N N . HIS B 1 59 ? -2.762 -5.043 109.166 1.00 14.49 573 HIS B N 1
ATOM 1368 C CA . HIS B 1 59 ? -2.264 -3.999 110.091 1.00 14.14 573 HIS B CA 1
ATOM 1369 C C . HIS B 1 59 ? -3.420 -3.302 110.760 1.00 13.60 573 HIS B C 1
ATOM 1370 O O . HIS B 1 59 ? -3.319 -2.930 111.911 1.00 13.07 573 HIS B O 1
ATOM 1377 N N . ASP B 1 60 ? -4.500 -3.114 110.021 1.00 12.59 574 ASP B N 1
ATOM 1378 C CA . ASP B 1 60 ? -5.697 -2.439 110.571 1.00 14.34 574 ASP B CA 1
ATOM 1379 C C . ASP B 1 60 ? -6.232 -3.198 111.753 1.00 14.47 574 ASP B C 1
ATOM 1380 O O . ASP B 1 60 ? -6.526 -2.604 112.801 1.00 14.75 574 ASP B O 1
ATOM 1385 N N . LYS B 1 61 ? -6.343 -4.518 111.600 1.00 13.97 575 LYS B N 1
ATOM 1386 C CA . LYS B 1 61 ? -6.710 -5.353 112.735 1.00 16.79 575 LYS B CA 1
ATOM 1387 C C . LYS B 1 61 ? -5.752 -5.276 113.933 1.00 15.05 575 LYS B C 1
ATOM 1388 O O . LYS B 1 61 ? -6.191 -5.227 115.076 1.00 14.80 575 LYS B O 1
ATOM 1394 N N . LYS B 1 62 ? -4.452 -5.235 113.658 1.00 14.50 576 LYS B N 1
ATOM 1395 C CA . LYS B 1 62 ? -3.439 -5.257 114.724 1.00 14.08 576 LYS B CA 1
ATOM 1396 C C . LYS B 1 62 ? -3.508 -3.918 115.450 1.00 12.98 576 LYS B C 1
ATOM 1397 O O . LYS B 1 62 ? -3.469 -3.866 116.694 1.00 10.91 576 LYS B O 1
ATOM 1403 N N . ILE B 1 63 ? -3.662 -2.855 114.670 1.00 12.30 577 ILE B N 1
ATOM 1404 C CA . ILE B 1 63 ? -3.792 -1.515 115.235 1.00 12.66 577 ILE B CA 1
ATOM 1405 C C . ILE B 1 63 ? -5.013 -1.360 116.131 1.00 13.86 577 ILE B C 1
ATOM 1406 O O . ILE B 1 63 ? -4.888 -0.889 117.260 1.00 12.99 577 ILE B O 1
ATOM 1411 N N . THR B 1 64 ? -6.182 -1.779 115.639 1.00 13.94 578 THR B N 1
ATOM 1412 C CA . THR B 1 64 ? -7.393 -1.793 116.463 1.00 15.07 578 THR B CA 1
ATOM 1413 C C . THR B 1 64 ? -7.234 -2.614 117.733 1.00 14.95 578 THR B C 1
ATOM 1414 O O . THR B 1 64 ? -7.665 -2.180 118.798 1.00 14.60 578 THR B O 1
ATOM 1418 N N . ASN B 1 65 ? -6.593 -3.781 117.626 1.00 14.70 579 ASN B N 1
ATOM 1419 C CA . ASN B 1 65 ? -6.325 -4.635 118.758 1.00 14.82 579 ASN B CA 1
ATOM 1420 C C . ASN B 1 65 ? -5.475 -3.913 119.838 1.00 14.46 579 ASN B C 1
ATOM 1421 O O . ASN B 1 65 ? -5.794 -3.933 121.044 1.00 12.96 579 ASN B O 1
ATOM 1426 N N . LEU B 1 66 ? -4.377 -3.305 119.407 1.00 14.09 580 LEU B N 1
ATOM 1427 C CA . LEU B 1 66 ? -3.501 -2.533 120.306 1.00 14.27 580 LEU B CA 1
ATOM 1428 C C . LEU B 1 66 ? -4.275 -1.424 121.038 1.00 13.48 580 LEU B C 1
ATOM 1429 O O . LEU B 1 66 ? -4.028 -1.191 122.205 1.00 13.39 580 LEU B O 1
ATOM 1434 N N . GLY B 1 67 ? -5.185 -0.761 120.341 1.00 13.33 581 GLY B N 1
ATOM 1435 C CA . GLY B 1 67 ? -6.080 0.240 120.995 1.00 14.93 581 GLY B CA 1
ATOM 1436 C C . GLY B 1 67 ? -6.915 -0.360 122.123 1.00 15.63 581 GLY B C 1
ATOM 1437 O O . GLY B 1 67 ? -7.025 0.230 123.213 1.00 15.33 581 GLY B O 1
ATOM 1438 N N . ILE B 1 68 ? -7.527 -1.516 121.852 1.00 16.39 582 ILE B N 1
ATOM 1439 C CA . ILE B 1 68 ? -8.365 -2.210 122.857 1.00 17.36 582 ILE B CA 1
ATOM 1440 C C . ILE B 1 68 ? -7.501 -2.699 124.038 1.00 17.09 582 ILE B C 1
ATOM 1441 O O . ILE B 1 68 ? -7.905 -2.592 125.196 1.00 15.62 582 ILE B O 1
ATOM 1446 N N . LEU B 1 69 ? -6.326 -3.234 123.723 1.00 16.41 583 LEU B N 1
ATOM 1447 C CA . LEU B 1 69 ? -5.346 -3.647 124.739 1.00 16.54 583 LEU B CA 1
ATOM 1448 C C . LEU B 1 69 ? -4.902 -2.452 125.575 1.00 16.39 583 LEU B C 1
ATOM 1449 O O . LEU B 1 69 ? -4.815 -2.559 126.817 1.00 16.48 583 LEU B O 1
ATOM 1454 N N . HIS B 1 70 ? -4.638 -1.314 124.921 1.00 16.60 584 HIS B N 1
ATOM 1455 C CA . HIS B 1 70 ? -4.325 -0.080 125.654 1.00 16.06 584 HIS B CA 1
ATOM 1456 C C . HIS B 1 70 ? -5.441 0.275 126.687 1.00 16.60 584 HIS B C 1
ATOM 1457 O O . HIS B 1 70 ? -5.173 0.523 127.879 1.00 14.38 584 HIS B O 1
ATOM 1464 N N . SER B 1 71 ? -6.691 0.277 126.226 1.00 16.52 585 SER B N 1
ATOM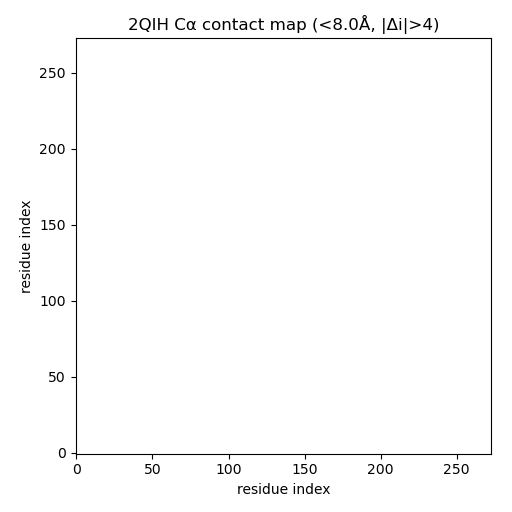 1465 C CA . SER B 1 71 ? -7.873 0.576 127.084 1.00 19.00 585 SER B CA 1
ATOM 1466 C C . SER B 1 71 ? -7.984 -0.416 128.252 1.00 19.31 585 SER B C 1
ATOM 1467 O O . SER B 1 71 ? -8.372 -0.063 129.374 1.00 19.09 585 SER B O 1
ATOM 1470 N N . MET B 1 72 ? -7.644 -1.660 127.986 1.00 18.95 586 MET B N 1
ATOM 1471 C CA . MET B 1 72 ? -7.640 -2.664 129.059 1.00 21.80 586 MET B CA 1
ATOM 1472 C C . MET B 1 72 ? -6.589 -2.391 130.131 1.00 21.07 586 MET B C 1
ATOM 1473 O O . MET B 1 72 ? -6.874 -2.520 131.352 1.00 20.68 586 MET B O 1
ATOM 1478 N N . VAL B 1 73 ? -5.386 -2.058 129.673 1.00 20.45 587 VAL B N 1
ATOM 1479 C CA . VAL B 1 73 ? -4.293 -1.724 130.602 1.00 21.83 587 VAL B CA 1
ATOM 1480 C C . VAL B 1 73 ? -4.649 -0.474 131.405 1.00 20.88 587 VAL B C 1
ATOM 1481 O O . VAL B 1 73 ? -4.477 -0.426 132.618 1.00 21.62 587 VAL B O 1
ATOM 1485 N N . ALA B 1 74 ? -5.108 0.559 130.724 1.00 21.71 588 ALA B N 1
ATOM 1486 C CA . ALA B 1 74 ? -5.553 1.778 131.392 1.00 21.21 588 ALA B CA 1
ATOM 1487 C C . ALA B 1 74 ? -6.523 1.488 132.564 1.00 22.90 588 ALA B C 1
ATOM 1488 O O . ALA B 1 74 ? -6.418 2.113 133.638 1.00 22.08 588 ALA B O 1
ATOM 1490 N N . ARG B 1 75 ? -7.471 0.563 132.342 1.00 22.21 589 ARG B N 1
ATOM 1491 C CA . ARG B 1 75 ? -8.444 0.190 133.366 1.00 23.95 589 ARG B CA 1
ATOM 1492 C C . ARG B 1 75 ? -7.720 -0.405 134.573 1.00 22.71 589 ARG B C 1
ATOM 1493 O O . ARG B 1 75 ? -7.984 -0.021 135.738 1.00 23.22 589 ARG B O 1
ATOM 1501 N N . ALA B 1 76 ? -6.803 -1.320 134.289 1.00 21.70 590 ALA B N 1
ATOM 1502 C CA . ALA B 1 76 ? -6.039 -2.009 135.314 1.00 20.72 590 ALA B CA 1
ATOM 1503 C C . ALA B 1 76 ? -5.169 -1.027 136.099 1.00 20.20 590 ALA B C 1
ATOM 1504 O O . ALA B 1 76 ? -5.073 -1.102 137.329 1.00 19.36 590 ALA B O 1
ATOM 1506 N N . VAL B 1 77 ? -4.554 -0.097 135.383 1.00 19.45 591 VAL B N 1
ATOM 1507 C CA . VAL B 1 77 ? -3.705 0.929 136.003 1.00 19.94 591 VAL B CA 1
ATOM 1508 C C . VAL B 1 77 ? -4.559 1.841 136.886 1.00 20.51 591 VAL B C 1
ATOM 1509 O O . VAL B 1 77 ? -4.182 2.146 138.032 1.00 19.94 591 VAL B O 1
ATOM 1513 N N . GLY B 1 78 ? -5.727 2.238 136.385 1.00 20.25 592 GLY B N 1
ATOM 1514 C CA . GLY B 1 78 ? -6.672 2.986 137.209 1.00 21.62 592 GLY B CA 1
ATOM 1515 C C . GLY B 1 78 ? -7.045 2.278 138.498 1.00 21.63 592 GLY B C 1
ATOM 1516 O O . GLY B 1 78 ? -7.107 2.905 139.551 1.00 22.68 592 GLY B O 1
ATOM 1517 N N . ASN B 1 79 ? -7.314 0.985 138.435 1.00 22.25 593 ASN B N 1
ATOM 1518 C CA . ASN B 1 79 ? -7.608 0.244 139.643 1.00 23.28 593 ASN B CA 1
ATOM 1519 C C . ASN B 1 79 ? -6.420 0.246 140.618 1.00 22.97 593 ASN B C 1
ATOM 1520 O O . ASN B 1 79 ? -6.620 0.354 141.838 1.00 23.34 593 ASN B O 1
ATOM 1525 N N . ASN B 1 80 ? -5.199 0.140 140.085 1.00 22.47 594 ASN B N 1
ATOM 1526 C CA . ASN B 1 80 ? -3.978 0.212 140.909 1.00 21.75 594 ASN B CA 1
ATOM 1527 C C . ASN B 1 80 ? -3.714 1.582 141.551 1.00 21.72 594 ASN B C 1
ATOM 1528 O O . ASN B 1 80 ? -3.320 1.673 142.720 1.00 21.00 594 ASN B O 1
ATOM 1533 N N . THR B 1 81 ? -3.916 2.642 140.779 1.00 20.94 595 THR B N 1
ATOM 1534 C CA . THR B 1 81 ? -3.855 3.986 141.327 1.00 21.62 595 THR B CA 1
ATOM 1535 C C . THR B 1 81 ? -4.832 4.146 142.511 1.00 21.62 595 THR B C 1
ATOM 1536 O O . THR B 1 81 ? -4.419 4.606 143.582 1.00 21.35 595 THR B O 1
ATOM 1540 N N . GLN B 1 82 ? -6.092 3.739 142.341 1.00 21.79 596 GLN B N 1
ATOM 1541 C CA . GLN B 1 82 ? -7.061 3.772 143.466 1.00 21.73 596 GLN B CA 1
ATOM 1542 C C . GLN B 1 82 ? -6.621 2.903 144.666 1.00 21.65 596 GLN B C 1
ATOM 1543 O O . GLN B 1 82 ? -6.838 3.267 145.833 1.00 21.02 596 GLN B O 1
ATOM 1549 N N . GLY B 1 83 ? -6.057 1.734 144.382 1.00 20.71 597 GLY B N 1
ATOM 1550 C CA . GLY B 1 83 ? -5.601 0.822 145.425 1.00 22.16 597 GLY B CA 1
ATOM 1551 C C . GLY B 1 83 ? -4.455 1.416 146.227 1.00 22.36 597 GLY B C 1
ATOM 1552 O O . GLY B 1 83 ? -4.398 1.275 147.456 1.00 22.55 597 GLY B O 1
ATOM 1553 N N . VAL B 1 84 ? -3.569 2.117 145.531 1.00 22.06 598 VAL B N 1
ATOM 1554 C CA . VAL B 1 84 ? -2.408 2.732 146.167 1.00 22.62 598 VAL B CA 1
ATOM 1555 C C . VAL B 1 84 ? -2.903 3.843 147.108 1.00 23.15 598 VAL B C 1
ATOM 1556 O O . VAL B 1 84 ? -2.438 3.960 148.252 1.00 22.68 598 VAL B O 1
ATOM 1560 N N . ALA B 1 85 ? -3.857 4.636 146.619 1.00 22.92 599 ALA B N 1
ATOM 1561 C CA . ALA B 1 85 ? -4.451 5.719 147.418 1.00 22.03 599 ALA B CA 1
ATOM 1562 C C . ALA B 1 85 ? -5.210 5.195 148.633 1.00 22.74 599 ALA B C 1
ATOM 1563 O O . ALA B 1 85 ? -5.031 5.698 149.722 1.00 22.52 599 ALA B O 1
ATOM 1565 N N . THR B 1 86 ? -6.055 4.188 148.458 1.00 22.59 600 THR B N 1
ATOM 1566 C CA . THR B 1 86 ? -6.735 3.564 149.587 1.00 22.83 600 THR B CA 1
ATOM 1567 C C . THR B 1 86 ? -5.731 3.049 150.634 1.00 22.76 600 THR B C 1
ATOM 1568 O O . THR B 1 86 ? -5.913 3.294 151.818 1.00 22.34 600 THR B O 1
ATOM 1572 N N . ASN B 1 87 ? -4.705 2.314 150.183 1.00 21.88 601 ASN B N 1
ATOM 1573 C CA . ASN B 1 87 ? -3.634 1.826 151.066 1.00 21.24 601 ASN B CA 1
ATOM 1574 C C . ASN B 1 87 ? -2.934 2.955 151.790 1.00 21.35 601 ASN B C 1
ATOM 1575 O O . ASN B 1 87 ? -2.687 2.860 153.009 1.00 19.80 601 ASN B O 1
ATOM 1580 N N . LYS B 1 88 ? -2.635 4.032 151.057 1.00 20.97 602 LYS B N 1
ATOM 1581 C CA . LYS B 1 88 ? -2.041 5.241 151.649 1.00 21.85 602 LYS B CA 1
ATOM 1582 C C . LYS B 1 88 ? -2.936 5.803 152.781 1.00 22.69 602 LYS B C 1
ATOM 1583 O O . LYS B 1 88 ? -2.457 6.067 153.891 1.00 23.39 602 LYS B O 1
ATOM 1589 N N . ALA B 1 89 ? -4.226 5.959 152.511 1.00 22.53 603 ALA B N 1
ATOM 1590 C CA . ALA B 1 89 ? -5.182 6.402 153.544 1.00 22.80 603 ALA B CA 1
ATOM 1591 C C . ALA B 1 89 ? -5.201 5.468 154.773 1.00 23.03 603 ALA B C 1
ATOM 1592 O O . ALA B 1 89 ? -5.277 5.922 155.943 1.00 21.34 603 ALA B O 1
ATOM 1594 N N . ASP B 1 90 ? -5.173 4.164 154.517 1.00 21.77 604 ASP B N 1
ATOM 1595 C CA . ASP B 1 90 ? -5.290 3.219 155.600 1.00 21.20 604 ASP B CA 1
ATOM 1596 C C . ASP B 1 90 ? -4.026 3.184 156.455 1.00 21.14 604 ASP B C 1
ATOM 1597 O O . ASP B 1 90 ? -4.106 2.977 157.682 1.00 18.90 604 ASP B O 1
ATOM 1602 N N . ILE B 1 91 ? -2.877 3.368 155.798 1.00 20.83 605 ILE B N 1
ATOM 1603 C CA . ILE B 1 91 ? -1.585 3.447 156.477 1.00 21.21 605 ILE B CA 1
ATOM 1604 C C . ILE B 1 91 ? -1.580 4.648 157.448 1.00 22.43 605 ILE B C 1
ATOM 1605 O O . ILE B 1 91 ? -1.097 4.554 158.602 1.00 21.68 605 ILE B O 1
ATOM 1610 N N . ALA B 1 92 ? -2.125 5.768 156.982 1.00 21.85 606 ALA B N 1
ATOM 1611 C CA . ALA B 1 92 ? -2.155 6.991 157.778 1.00 22.58 606 ALA B CA 1
ATOM 1612 C C . ALA B 1 92 ? -3.115 6.854 158.962 1.00 22.21 606 ALA B C 1
ATOM 1613 O O . ALA B 1 92 ? -2.840 7.330 160.063 1.00 21.95 606 ALA B O 1
ATOM 1615 N N . LYS B 1 93 ? -4.233 6.175 158.744 1.00 22.45 607 LYS B N 1
ATOM 1616 C CA . LYS B 1 93 ? -5.123 5.847 159.840 1.00 22.76 607 LYS B CA 1
ATOM 1617 C C . LYS B 1 93 ? -4.446 4.984 160.879 1.00 22.08 607 LYS B C 1
ATOM 1618 O O . LYS B 1 93 ? -4.564 5.258 162.093 1.00 20.43 607 LYS B O 1
ATOM 1624 N N . ASN B 1 94 ? -3.759 3.929 160.427 1.00 21.66 608 ASN B N 1
ATOM 1625 C CA . ASN B 1 94 ? -2.990 3.103 161.359 1.00 21.21 608 ASN B CA 1
ATOM 1626 C C . ASN B 1 94 ? -1.951 3.932 162.113 1.00 20.45 608 ASN B C 1
ATOM 1627 O O . ASN B 1 94 ? -1.821 3.834 163.328 1.00 19.98 608 ASN B O 1
ATOM 1632 N N . GLN B 1 95 ? -1.223 4.776 161.400 1.00 19.57 609 GLN B N 1
ATOM 1633 C CA . GLN B 1 95 ? -0.204 5.597 162.022 1.00 20.40 609 GLN B CA 1
ATOM 1634 C C . GLN B 1 95 ? -0.815 6.490 163.143 1.00 19.79 609 GLN B C 1
ATOM 1635 O O . GLN B 1 95 ? -0.249 6.643 164.239 1.00 19.19 60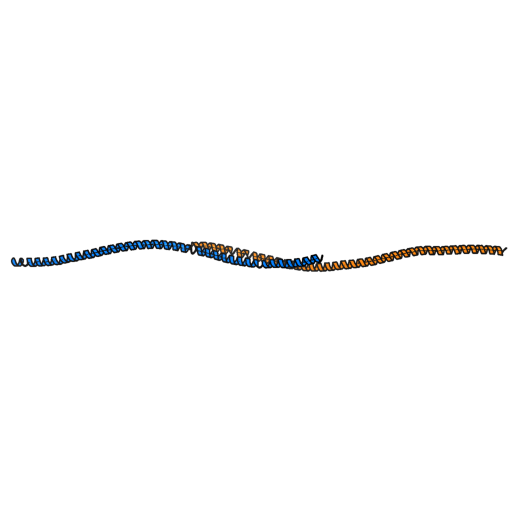9 GLN B O 1
ATOM 1641 N N . ALA B 1 96 ? -1.985 7.043 162.883 1.00 20.51 610 ALA B N 1
ATOM 1642 C CA . ALA B 1 96 ? -2.694 7.815 163.914 1.00 20.00 610 ALA B CA 1
ATOM 1643 C C . ALA B 1 96 ? -3.061 6.935 165.131 1.00 20.52 610 ALA B C 1
ATOM 1644 O O . ALA B 1 96 ? -2.874 7.352 166.284 1.00 19.30 610 ALA B O 1
ATOM 1646 N N . ASP B 1 97 ? -3.593 5.738 164.872 1.00 19.47 611 ASP B N 1
ATOM 1647 C CA . ASP B 1 97 ? -3.963 4.819 165.965 1.00 19.83 611 ASP B CA 1
ATOM 1648 C C . ASP B 1 97 ? -2.713 4.424 166.762 1.00 19.17 611 ASP B C 1
ATOM 1649 O O . ASP B 1 97 ? -2.719 4.418 168.014 1.00 18.82 611 ASP B O 1
ATOM 1654 N N . ILE B 1 98 ? -1.630 4.121 166.045 1.00 17.62 612 ILE B N 1
ATOM 1655 C CA . ILE B 1 98 ? -0.325 3.902 166.718 1.00 17.64 612 ILE B CA 1
ATOM 1656 C C . ILE B 1 98 ? 0.093 5.057 167.649 1.00 17.85 612 ILE B C 1
ATOM 1657 O O . ILE B 1 98 ? 0.503 4.858 168.818 1.00 17.22 612 ILE B O 1
ATOM 1662 N N . ALA B 1 99 ? 0.013 6.264 167.104 1.00 18.02 613 ALA B N 1
ATOM 1663 C CA . ALA B 1 99 ? 0.441 7.475 167.799 1.00 18.04 613 ALA B CA 1
ATOM 1664 C C . ALA B 1 99 ? -0.392 7.641 169.070 1.00 17.05 613 ALA B C 1
ATOM 1665 O O . ALA B 1 99 ? 0.119 8.007 170.121 1.00 17.56 613 ALA B O 1
ATOM 1667 N N . ASN B 1 100 ? -1.682 7.333 168.980 1.00 17.51 614 ASN B N 1
ATOM 1668 C CA . ASN B 1 100 ? -2.554 7.388 170.162 1.00 18.04 614 ASN B CA 1
ATOM 1669 C C . ASN B 1 100 ? -2.180 6.365 171.228 1.00 17.00 614 ASN B C 1
ATOM 1670 O O . ASN B 1 100 ? -2.165 6.655 172.430 1.00 16.41 614 ASN B O 1
ATOM 1675 N N . ASN B 1 101 ? -1.886 5.146 170.781 1.00 17.11 615 ASN B N 1
ATOM 1676 C CA . ASN B 1 101 ? -1.376 4.097 171.660 1.00 16.40 615 ASN B CA 1
ATOM 1677 C C . ASN B 1 101 ? -0.039 4.498 172.348 1.00 16.57 615 ASN B C 1
ATOM 1678 O O . ASN B 1 101 ? 0.165 4.279 173.559 1.00 15.83 615 ASN B O 1
ATOM 1683 N N . ILE B 1 102 ? 0.863 5.105 171.587 1.00 16.50 616 ILE B N 1
ATOM 1684 C CA . ILE B 1 102 ? 2.116 5.615 172.168 1.00 16.58 616 ILE B CA 1
ATOM 1685 C C . ILE B 1 102 ? 1.797 6.575 173.332 1.00 16.58 616 ILE B C 1
ATOM 1686 O O . ILE B 1 102 ? 2.275 6.408 174.458 1.00 15.45 616 ILE B O 1
ATOM 1691 N N . LYS B 1 103 ? 0.942 7.549 173.061 1.00 16.54 617 LYS B N 1
ATOM 1692 C CA . LYS B 1 103 ? 0.562 8.494 174.112 1.00 18.11 617 LYS B CA 1
ATOM 1693 C C . LYS B 1 103 ? -0.042 7.775 175.343 1.00 17.07 617 LYS B C 1
ATOM 1694 O O . LYS B 1 103 ? 0.334 8.071 176.473 1.00 18.16 617 LYS B O 1
ATOM 1700 N N . ASN B 1 104 ? -0.943 6.815 175.132 1.00 17.53 618 ASN B N 1
ATOM 1701 C CA . ASN B 1 104 ? -1.57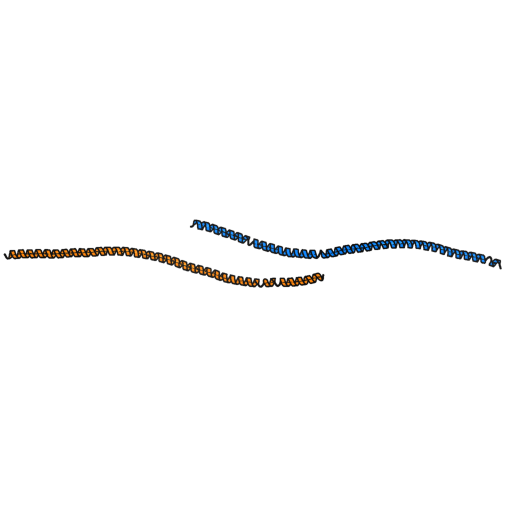7 6.161 176.259 1.00 17.14 618 ASN B CA 1
ATOM 1702 C C . ASN B 1 104 ? -0.579 5.304 177.027 1.00 17.73 618 ASN B C 1
ATOM 1703 O O . ASN B 1 104 ? -0.642 5.201 178.282 1.00 16.45 618 ASN B O 1
ATOM 1708 N N . ILE B 1 105 ? 0.347 4.685 176.290 1.00 16.59 619 ILE B N 1
ATOM 1709 C CA . ILE B 1 105 ? 1.399 3.879 176.913 1.00 17.42 619 ILE B CA 1
ATOM 1710 C C . ILE B 1 105 ? 2.304 4.777 177.792 1.00 17.26 619 ILE B C 1
ATOM 1711 O O . ILE B 1 105 ? 2.608 4.447 178.937 1.00 16.87 619 ILE B O 1
ATOM 1716 N N . TYR B 1 106 ? 2.702 5.921 177.248 1.00 17.50 620 TYR B N 1
ATOM 1717 C CA . TYR B 1 106 ? 3.571 6.846 177.974 1.00 16.88 620 TYR B CA 1
ATOM 1718 C C . TYR B 1 106 ? 2.899 7.264 179.303 1.00 16.07 620 TYR B C 1
ATOM 1719 O O . TYR B 1 106 ? 3.535 7.303 180.370 1.00 15.21 620 TYR B O 1
ATOM 1728 N N . GLU B 1 107 ? 1.604 7.553 179.222 1.00 16.09 621 GLU B N 1
ATOM 1729 C CA . GLU B 1 107 ? 0.822 7.939 180.405 1.00 16.39 621 GLU B CA 1
ATOM 1730 C C . GLU B 1 107 ? 0.743 6.815 181.431 1.00 16.49 621 GLU B C 1
ATOM 1731 O O . GLU B 1 107 ? 0.901 7.030 182.641 1.00 16.44 621 GLU B O 1
ATOM 1737 N N . LEU B 1 108 ? 0.442 5.611 180.958 1.00 16.15 622 LEU B N 1
ATOM 1738 C CA . LEU B 1 108 ? 0.399 4.438 181.843 1.00 18.01 622 LEU B CA 1
ATOM 1739 C C . LEU B 1 108 ? 1.742 4.201 182.542 1.00 17.16 622 LEU B C 1
ATOM 1740 O O . LEU B 1 108 ? 1.798 3.902 183.723 1.00 17.87 622 LEU B O 1
ATOM 1745 N N . ALA B 1 109 ? 2.820 4.286 181.784 1.00 17.87 623 ALA B N 1
ATOM 1746 C CA . ALA B 1 109 ? 4.172 4.229 182.355 1.00 18.17 623 ALA B CA 1
ATOM 1747 C C . ALA B 1 109 ? 4.395 5.237 183.498 1.00 18.42 623 ALA B C 1
ATOM 1748 O O . ALA B 1 109 ? 4.941 4.869 184.545 1.00 18.31 623 ALA B O 1
ATOM 1750 N N . GLN B 1 110 ? 3.997 6.502 183.300 1.00 17.00 624 GLN B N 1
ATOM 1751 C CA . GLN B 1 110 ? 4.157 7.499 184.361 1.00 17.96 624 GLN B CA 1
ATOM 1752 C C . GLN B 1 110 ? 3.313 7.155 185.605 1.00 17.52 624 GLN B C 1
ATOM 1753 O O . GLN B 1 110 ? 3.782 7.277 186.752 1.00 16.13 624 GLN B O 1
ATOM 1759 N N . GLN B 1 111 ? 2.097 6.680 185.388 1.00 17.64 625 GLN B N 1
ATOM 1760 C CA . GLN B 1 111 ? 1.295 6.257 186.541 1.00 18.41 625 GLN B CA 1
ATOM 1761 C C . GLN B 1 111 ? 1.839 5.004 187.229 1.00 18.10 625 GLN B C 1
ATOM 1762 O O . GLN B 1 111 ? 1.724 4.845 188.471 1.00 17.06 625 GLN B O 1
ATOM 1768 N N . GLN B 1 112 ? 2.485 4.141 186.451 1.00 18.17 626 GLN B N 1
ATOM 1769 C CA . GLN B 1 112 ? 3.209 3.003 187.009 1.00 18.91 626 GLN B CA 1
ATOM 1770 C C . GLN B 1 112 ? 4.329 3.478 187.950 1.00 18.73 626 GLN B C 1
ATOM 1771 O O . GLN B 1 112 ? 4.470 2.970 189.075 1.00 18.31 626 GLN B O 1
ATOM 1777 N N . ASP B 1 113 ? 5.100 4.468 187.495 1.00 18.40 627 ASP B N 1
ATOM 1778 C CA . ASP B 1 113 ? 6.160 5.094 188.296 1.00 19.90 627 ASP B CA 1
ATOM 1779 C C . ASP B 1 113 ? 5.571 5.668 189.587 1.00 19.29 627 ASP B C 1
ATOM 1780 O O . ASP B 1 113 ? 6.056 5.376 190.687 1.00 19.05 627 ASP B O 1
ATOM 1785 N N . GLN B 1 114 ? 4.500 6.453 189.459 1.00 19.07 628 GLN B N 1
ATOM 1786 C CA . GLN B 1 114 ? 3.810 6.992 190.632 1.00 19.31 628 GLN B CA 1
ATOM 1787 C C . GLN B 1 114 ? 3.447 5.869 191.602 1.00 19.06 628 GLN B C 1
ATOM 1788 O O . GLN B 1 114 ? 3.714 5.941 192.812 1.00 19.00 628 GLN B O 1
ATOM 1794 N N . HIS B 1 115 ? 2.792 4.857 191.064 1.00 17.65 629 HIS B N 1
ATOM 1795 C CA . HIS B 1 115 ? 2.408 3.721 191.882 1.00 19.21 629 HIS B CA 1
ATOM 1796 C C . HIS B 1 115 ? 3.599 3.010 192.541 1.00 19.65 629 HIS B C 1
ATOM 1797 O O . HIS B 1 115 ? 3.501 2.603 193.711 1.00 18.66 629 HIS B O 1
ATOM 1804 N N . SER B 1 116 ? 4.705 2.860 191.818 1.00 18.63 630 SER B N 1
ATOM 1805 C CA . SER B 1 116 ? 5.892 2.284 192.461 1.00 20.52 630 SER B CA 1
ATOM 1806 C C . SER B 1 116 ? 6.329 3.081 193.658 1.00 20.53 630 SER B C 1
ATOM 1807 O O . SER B 1 116 ? 6.580 2.520 194.709 1.00 20.95 630 SER B O 1
ATOM 1810 N N . SER B 1 117 ? 6.390 4.402 193.506 1.00 21.09 631 SER B N 1
ATOM 1811 C CA . SER B 1 117 ? 6.732 5.292 194.602 1.00 20.82 631 SER B CA 1
ATOM 1812 C C . SER B 1 117 ? 5.697 5.257 195.749 1.00 21.13 631 SER B C 1
ATOM 1813 O O . SER B 1 117 ? 6.097 5.195 196.916 1.00 19.39 631 SER B O 1
ATOM 1816 N N . ASP B 1 118 ? 4.392 5.265 195.419 1.00 19.63 632 ASP B N 1
ATOM 1817 C CA . ASP B 1 118 ? 3.328 5.138 196.418 1.00 20.86 632 ASP B CA 1
ATOM 1818 C C . ASP B 1 118 ? 3.506 3.891 197.332 1.00 20.52 632 ASP B C 1
ATOM 1819 O O . ASP B 1 118 ? 3.279 3.934 198.552 1.00 20.29 632 ASP B O 1
ATOM 1824 N N . ILE B 1 119 ? 3.874 2.783 196.716 1.00 19.33 633 ILE B N 1
ATOM 1825 C CA . ILE B 1 119 ? 4.094 1.520 197.400 1.00 19.97 633 ILE B CA 1
ATOM 1826 C C . ILE B 1 119 ? 5.266 1.651 198.406 1.00 20.87 633 ILE B C 1
ATOM 1827 O O . ILE B 1 119 ? 5.179 1.192 199.535 1.00 19.09 633 ILE B O 1
ATOM 1832 N N . LYS B 1 120 ? 6.342 2.312 197.993 1.00 22.60 634 LYS B N 1
ATOM 1833 C CA . LYS B 1 120 ? 7.478 2.538 198.905 1.00 24.18 634 LYS B CA 1
ATOM 1834 C C . LYS B 1 120 ? 7.060 3.403 200.093 1.00 23.81 634 LYS B C 1
ATOM 1835 O O . LYS B 1 120 ? 7.403 3.099 201.230 1.00 25.99 634 LYS B O 1
ATOM 1841 N N . THR B 1 121 ? 6.298 4.459 199.829 1.00 23.78 635 THR B N 1
ATOM 1842 C CA . THR B 1 121 ? 5.721 5.333 200.849 1.00 23.60 635 THR B CA 1
ATOM 1843 C C . THR B 1 121 ? 4.765 4.634 201.824 1.00 23.49 635 THR B C 1
ATOM 1844 O O . THR B 1 121 ? 4.882 4.814 203.034 1.00 22.18 635 THR B O 1
ATOM 1848 N N . LEU B 1 122 ? 3.808 3.867 201.300 1.00 21.39 636 LEU B N 1
ATOM 1849 C CA . LEU B 1 122 ? 2.909 3.097 202.154 1.00 21.64 636 LEU B CA 1
ATOM 1850 C C . LEU B 1 122 ? 3.706 2.174 203.082 1.00 20.96 636 LEU B C 1
ATOM 1851 O O . LEU B 1 122 ? 3.399 2.081 204.275 1.00 20.19 636 LEU B O 1
ATOM 1856 N N . ALA B 1 123 ? 4.731 1.514 202.525 1.00 21.14 637 ALA B N 1
ATOM 1857 C CA . ALA B 1 123 ? 5.621 0.636 203.304 1.00 21.96 637 ALA B CA 1
ATOM 1858 C C . ALA B 1 123 ? 6.319 1.393 204.401 1.00 21.86 637 ALA B C 1
ATOM 1859 O O . ALA B 1 123 ? 6.463 0.884 205.513 1.00 19.99 637 ALA B O 1
ATOM 1861 N N . LYS B 1 124 ? 6.780 2.596 204.076 1.00 23.02 638 LYS B N 1
ATOM 1862 C CA . LYS B 1 124 ? 7.445 3.450 205.070 1.00 23.31 638 LYS B CA 1
ATOM 1863 C C . LYS B 1 124 ? 6.497 3.791 206.225 1.00 22.81 638 LYS B C 1
ATOM 1864 O O . LYS B 1 124 ? 6.909 3.756 207.374 1.00 23.77 638 LYS B O 1
ATOM 1870 N N . VAL B 1 125 ? 5.231 4.094 205.913 1.00 22.06 639 VAL B N 1
ATOM 1871 C CA . VAL B 1 125 ? 4.239 4.496 206.914 1.00 22.38 639 VAL B CA 1
ATOM 1872 C C . VAL B 1 125 ? 3.973 3.328 207.877 1.00 21.75 639 VAL B C 1
ATOM 1873 O O . VAL B 1 125 ? 4.015 3.482 209.093 1.00 21.67 639 VAL B O 1
ATOM 1877 N N . SER B 1 126 ? 3.660 2.180 207.310 1.00 20.83 640 SER B N 1
ATOM 1878 C CA . SER B 1 126 ? 3.435 0.954 208.091 1.00 22.03 640 SER B CA 1
ATOM 1879 C C . SER B 1 126 ? 4.658 0.598 208.953 1.00 21.48 640 SER B C 1
ATOM 1880 O O . SER B 1 126 ? 4.522 0.208 210.122 1.00 21.06 640 SER B O 1
ATOM 1883 N N . ALA B 1 127 ? 5.841 0.717 208.357 1.00 21.70 641 ALA B N 1
ATOM 1884 C CA . ALA B 1 127 ? 7.132 0.561 209.085 1.00 22.90 641 ALA B CA 1
ATOM 1885 C C . ALA B 1 127 ? 7.246 1.474 210.297 1.00 22.55 641 ALA B C 1
ATOM 1886 O O . ALA B 1 127 ? 7.656 1.029 211.370 1.00 23.67 641 ALA B O 1
ATOM 1888 N N . ALA B 1 128 ? 6.885 2.744 210.139 1.00 22.62 642 ALA B N 1
ATOM 1889 C CA . ALA B 1 128 ? 6.817 3.688 211.266 1.00 22.36 642 ALA B CA 1
ATOM 1890 C C . ALA B 1 128 ? 5.789 3.266 212.348 1.00 22.20 642 ALA B C 1
ATOM 1891 O O . ALA B 1 128 ? 6.047 3.390 213.571 1.00 22.06 642 ALA B O 1
ATOM 1893 N N . ASN B 1 129 ? 4.633 2.765 211.906 1.00 20.80 643 ASN B N 1
ATOM 1894 C CA . ASN B 1 129 ?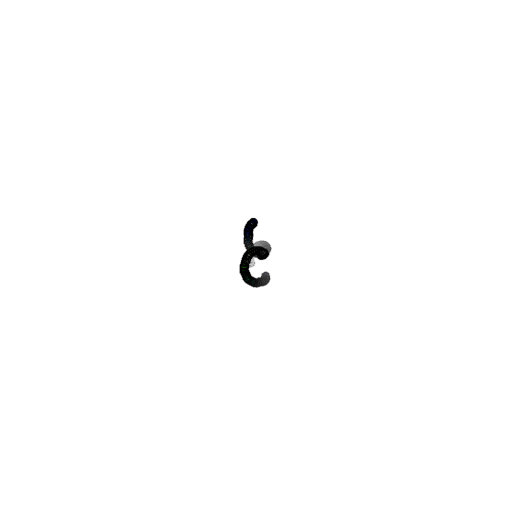 3.641 2.233 212.830 1.00 20.18 643 ASN B CA 1
ATOM 1895 C C . ASN B 1 129 ? 4.194 1.048 213.661 1.00 19.43 643 ASN B C 1
ATOM 1896 O O . ASN B 1 129 ? 3.976 0.936 214.865 1.00 18.96 643 ASN B O 1
ATOM 1901 N N . THR B 1 130 ? 4.877 0.144 212.996 1.00 19.08 644 THR B N 1
ATOM 1902 C CA . THR B 1 130 ? 5.487 -0.982 213.673 1.00 19.34 644 THR B CA 1
ATOM 1903 C C . THR B 1 130 ? 6.455 -0.486 214.751 1.00 19.13 644 THR B C 1
ATOM 1904 O O . THR B 1 130 ? 6.431 -0.966 215.870 1.00 16.44 644 THR B O 1
ATOM 1908 N N . ASP B 1 131 ? 7.280 0.499 214.401 1.00 19.37 645 ASP B N 1
ATOM 1909 C CA . ASP B 1 131 ? 8.256 1.049 215.343 1.00 21.18 645 ASP B CA 1
ATOM 1910 C C . ASP B 1 131 ? 7.546 1.667 216.561 1.00 21.16 645 ASP B C 1
ATOM 1911 O O . ASP B 1 131 ? 7.936 1.463 217.702 1.00 22.11 645 ASP B O 1
ATOM 1916 N N . ARG B 1 132 ? 6.502 2.435 216.303 1.00 21.30 646 ARG B N 1
ATOM 1917 C CA . ARG B 1 132 ? 5.687 3.041 217.372 1.00 21.19 646 ARG B CA 1
ATOM 1918 C C . ARG B 1 132 ? 4.991 2.060 218.342 1.00 20.93 646 ARG B C 1
ATOM 1919 O O . ARG B 1 132 ? 4.968 2.276 219.581 1.00 18.44 646 ARG B O 1
ATOM 1927 N N . ILE B 1 133 ? 4.362 1.029 217.774 1.00 20.16 647 ILE B N 1
ATOM 1928 C CA . ILE B 1 133 ? 3.789 -0.057 218.558 1.00 19.74 647 ILE B CA 1
ATOM 1929 C C . ILE B 1 133 ? 4.876 -0.647 219.525 1.00 20.72 647 ILE B C 1
ATOM 1930 O O . ILE B 1 133 ? 4.652 -0.845 220.739 1.00 20.15 647 ILE B O 1
ATOM 1935 N N . ALA B 1 134 ? 6.041 -0.954 218.973 1.00 20.70 648 ALA B N 1
ATOM 1936 C CA . ALA B 1 134 ? 7.127 -1.506 219.782 1.00 21.30 648 ALA B CA 1
ATOM 1937 C C . ALA B 1 134 ? 7.579 -0.515 220.851 1.00 21.65 648 ALA B C 1
ATOM 1938 O O . ALA B 1 134 ? 7.677 -0.893 222.023 1.00 21.60 648 ALA B O 1
ATOM 1940 N N . LYS B 1 135 ? 7.836 0.747 220.458 1.00 21.20 649 LYS B N 1
ATOM 1941 C CA . LYS B 1 135 ? 8.262 1.786 221.410 1.00 21.34 649 LYS B CA 1
ATOM 1942 C C . LYS B 1 135 ? 7.222 1.903 222.534 1.00 21.46 649 LYS B C 1
ATOM 1943 O O . LYS B 1 135 ? 7.565 1.930 223.723 1.00 20.52 649 LYS B O 1
ATOM 1949 N N . ASN B 1 136 ? 5.955 1.936 222.147 1.00 20.59 650 ASN B N 1
ATOM 1950 C CA . ASN B 1 136 ? 4.881 2.169 223.116 1.00 21.32 650 ASN B CA 1
ATOM 1951 C C . ASN B 1 136 ? 4.761 0.991 224.073 1.00 21.97 650 ASN B C 1
ATOM 1952 O O . ASN B 1 136 ? 4.536 1.195 225.259 1.00 22.47 650 ASN B O 1
ATOM 1957 N N . LYS B 1 137 ? 4.877 -0.227 223.534 1.00 22.14 651 LYS B N 1
ATOM 1958 C CA . LYS B 1 137 ? 4.925 -1.434 224.366 1.00 23.27 651 LYS B CA 1
ATOM 1959 C C . LYS B 1 137 ? 6.111 -1.414 225.325 1.00 22.70 651 LYS B C 1
ATOM 1960 O O . LYS B 1 137 ? 5.941 -1.689 226.522 1.00 22.22 651 LYS B O 1
ATOM 1966 N N . ALA B 1 138 ? 7.295 -1.055 224.816 1.00 23.64 652 ALA B N 1
ATOM 1967 C CA . ALA B 1 138 ? 8.491 -0.927 225.665 1.00 23.58 652 ALA B CA 1
ATOM 1968 C C . ALA B 1 138 ? 8.297 0.019 226.889 1.00 23.58 652 ALA B C 1
ATOM 1969 O O . ALA B 1 138 ? 8.583 -0.363 228.028 1.00 22.52 652 ALA B O 1
ATOM 1971 N N . GLU B 1 139 ? 7.778 1.221 226.649 1.00 23.51 653 GLU B N 1
ATOM 1972 C CA . GLU B 1 139 ? 7.456 2.171 227.728 1.00 23.77 653 GLU B CA 1
ATOM 1973 C C . GLU B 1 139 ? 6.429 1.638 228.732 1.00 23.04 653 GLU B C 1
ATOM 1974 O O . GLU B 1 139 ? 6.583 1.834 229.933 1.00 21.71 653 GLU B O 1
ATOM 1980 N N . ALA B 1 140 ? 5.358 1.016 228.229 1.00 21.89 654 ALA B N 1
ATOM 1981 C CA . ALA B 1 140 ? 4.332 0.449 229.091 1.00 21.91 654 ALA B CA 1
ATOM 1982 C C . ALA B 1 140 ? 4.873 -0.676 229.974 1.00 20.84 654 ALA B C 1
ATOM 1983 O O . ALA B 1 140 ? 4.554 -0.749 231.164 1.00 20.29 654 ALA B O 1
ATOM 1985 N N . ASP B 1 141 ? 5.638 -1.589 229.374 1.00 20.37 655 ASP B N 1
ATOM 1986 C CA . ASP B 1 141 ? 6.326 -2.608 230.159 1.00 21.28 655 ASP B CA 1
ATOM 1987 C C . ASP B 1 141 ? 7.206 -2.013 231.264 1.00 20.62 655 ASP B C 1
ATOM 1988 O O . ASP B 1 141 ? 7.202 -2.527 232.367 1.00 21.73 655 ASP B O 1
ATOM 1993 N N . ALA B 1 142 ? 7.960 -0.952 230.962 1.00 20.32 656 ALA B N 1
ATOM 1994 C CA . ALA B 1 142 ? 8.823 -0.302 231.955 1.00 19.82 656 ALA B CA 1
ATOM 1995 C C . ALA B 1 142 ? 8.002 0.351 233.044 1.00 20.35 656 ALA B C 1
ATOM 1996 O O . ALA B 1 142 ? 8.378 0.299 234.210 1.00 20.26 656 ALA B O 1
ATOM 1998 N N . SER B 1 143 ? 6.875 0.940 232.666 1.00 20.48 657 SER B N 1
ATOM 1999 C CA . SER B 1 143 ? 5.979 1.569 233.648 1.00 20.18 657 SER B CA 1
ATOM 2000 C C . SER B 1 143 ? 5.329 0.529 234.571 1.00 20.33 657 SER B C 1
ATOM 2001 O O . SER B 1 143 ? 5.216 0.754 235.781 1.00 19.88 657 SER B O 1
ATOM 2004 N N . PHE B 1 144 ? 4.903 -0.608 234.011 1.00 19.94 658 PHE B N 1
ATOM 2005 C CA . PHE B 1 144 ? 4.336 -1.666 234.832 1.00 19.78 658 PHE B CA 1
ATOM 2006 C C . PHE B 1 144 ? 5.372 -2.143 235.845 1.00 19.80 658 PHE B C 1
ATOM 2007 O O . PHE B 1 144 ? 5.065 -2.424 237.017 1.00 19.18 658 PHE B O 1
ATOM 2015 N N . GLU B 1 145 ? 6.608 -2.245 235.381 1.00 20.17 659 GLU B N 1
ATOM 2016 C CA . GLU B 1 145 ? 7.678 -2.753 236.224 1.00 21.74 659 GLU B CA 1
ATOM 2017 C C . GLU B 1 145 ? 7.926 -1.800 237.390 1.00 21.40 659 GLU B C 1
ATOM 2018 O O . GLU B 1 145 ? 8.070 -2.222 238.543 1.00 22.28 659 GLU B O 1
ATOM 2024 N N . THR B 1 146 ? 7.914 -0.510 237.092 1.00 21.73 660 THR B N 1
ATOM 2025 C CA . THR B 1 146 ? 8.001 0.511 238.155 1.00 22.27 660 THR B CA 1
ATOM 2026 C C . THR B 1 146 ? 6.875 0.350 239.176 1.00 22.53 660 THR B C 1
ATOM 2027 O O . THR B 1 146 ? 7.120 0.328 240.405 1.00 20.88 660 THR B O 1
ATOM 2031 N N . LEU B 1 147 ? 5.644 0.224 238.687 1.00 22.15 661 LEU B N 1
ATOM 2032 C CA . LEU B 1 147 ? 4.501 0.139 239.597 1.00 23.26 661 LEU B CA 1
ATOM 2033 C C . LEU B 1 147 ? 4.499 -1.137 240.438 1.00 23.26 661 LEU B C 1
ATOM 2034 O O . LEU B 1 147 ? 4.130 -1.116 241.637 1.00 22.85 661 LEU B O 1
ATOM 2039 N N . THR B 1 148 ? 4.914 -2.234 239.801 1.00 22.37 662 THR B N 1
ATOM 2040 C CA . THR B 1 148 ? 4.968 -3.554 240.435 1.00 22.95 662 THR B CA 1
ATOM 2041 C C . THR B 1 148 ? 5.976 -3.534 241.577 1.00 23.06 662 THR B C 1
ATOM 2042 O O . THR B 1 148 ? 5.658 -3.937 242.694 1.00 23.77 662 THR B O 1
ATOM 2046 N N . LYS B 1 149 ? 7.194 -3.069 241.283 1.00 23.69 663 LYS B N 1
ATOM 2047 C CA . LYS B 1 149 ? 8.203 -2.891 242.305 1.00 24.61 663 LYS B CA 1
ATOM 2048 C C . LYS B 1 149 ? 7.682 -2.007 243.459 1.00 25.96 663 LYS B C 1
ATOM 2049 O O . LYS B 1 149 ? 7.820 -2.368 244.624 1.00 25.56 663 LYS B O 1
ATOM 2055 N N . ASN B 1 150 ? 7.081 -0.866 243.135 1.00 27.44 664 ASN B N 1
ATOM 2056 C CA . ASN B 1 150 ? 6.574 0.026 244.184 1.00 29.69 664 ASN B CA 1
ATOM 2057 C C . ASN B 1 150 ? 5.440 -0.565 245.045 1.00 30.47 664 ASN B C 1
ATOM 2058 O O . ASN B 1 150 ? 5.332 -0.272 246.246 1.00 29.76 664 ASN B O 1
ATOM 2063 N N . GLN B 1 151 ? 4.627 -1.431 244.434 1.00 32.19 665 GLN B N 1
ATOM 2064 C CA . GLN B 1 151 ? 3.549 -2.130 245.110 1.00 34.05 665 GLN B CA 1
ATOM 2065 C C . GLN B 1 151 ? 4.041 -3.098 246.191 1.00 35.90 665 GLN B C 1
ATOM 2066 O O . GLN B 1 151 ? 3.518 -3.095 247.315 1.00 36.17 665 GLN B O 1
ATOM 2072 N N . LYS B 1 152 ? 5.017 -3.939 245.840 1.00 37.31 666 LYS B N 1
ATOM 2073 C CA . LYS B 1 152 ? 5.612 -4.885 246.789 1.00 38.84 666 LYS B CA 1
ATOM 2074 C C . LYS B 1 152 ? 6.239 -4.152 247.977 1.00 39.88 666 LYS B C 1
ATOM 2075 O O . LYS B 1 152 ? 6.049 -4.542 249.139 1.00 40.80 666 LYS B O 1
ATOM 2081 N N . LEU B 1 153 ? 6.971 -3.082 247.674 1.00 40.58 667 LEU B N 1
ATOM 2082 C CA . LEU B 1 153 ? 7.632 -2.283 248.691 1.00 41.24 667 LEU B CA 1
ATOM 2083 C C . LEU B 1 153 ? 6.632 -1.435 249.476 1.00 41.83 667 LEU B C 1
ATOM 2084 O O . LEU B 1 153 ? 6.825 -1.182 250.670 1.00 42.13 667 LEU B O 1
#

Foldseek 3Di:
DVVVVVVVVVVVVVVVVVVVVVVVVVVVVVVVVVVVVVVVVVVVVVVVVVVVVVVVVVVVVVVVVVVVVVVVVVVVVVVVVVVVVVVVVVVVVVVVVVVVVVVVVVVVVVVVVVVVVVVVVVVVVVVVVVVVVVVD/DVVVVVVVVVVVVVVVVVVVVVVVVVVVVVVVVVVVVVVVVVVVVVVVVVVVVVVVVVVVVVVVVVVVVVVVVVVVVVVVVVVVVVVVVVVVVVVVVVVVVVVVVVVVVVVVVVVVVVVVVVVVVVVVVVVVVVVVD

B-factor: mean 22.95, std 7.13, range [7.9, 50.15]

InterPro domains:
  IPR005594 Trimeric autotransporter adhesin YadA-like, C-terminal membrane anchor domain [PF03895] (880-940)
  IPR008378 Ubiquitous surface protein [PR01804] (515-534)
  IPR008378 Ubiquitous surface protein [PR01804] (545-563)
  IPR008378 Ubiquitous surface protein [PR01804] (685-699)
  IPR008378 Ubiquitous surface protein [PR01804] (702-724)
  IPR008378 Ubiquitous surface protein [PR01804] (855-869)
  IPR008378 Ubiquitous surface protein [PR01804] (909-922)
  IPR008635 Trimeric autotransporter adhesin YadA-like, stalk domain [PF05662] (302-344)
  IPR010494 Repeat of unknown function DUF1079 [PF06435] (493-513)
  IPR010494 Repeat of unknown function DUF1079 [PF06435] (581-611)
  IPR010494 Repeat of unknown function DUF1079 [PF06435] (694-723)
  IPR011049 Serralysin-like metalloprotease, C-terminal [G3DSA:2.150.10.10] (58-147)
  IPR011049 Serralysin-like metalloprotease, C-terminal [G3DSA:2.150.10.10] (148-306)
  IPR011049 Serralysin-like metalloprotease, C-terminal [SSF101967] (150-327)
  IPR045584 Pilin-like [SSF54523] (849-940)

CATH classification: 1.20.5.340

Organism: Moraxella catarrhalis (NCBI:txid480)

Solvent-accessible surface area: 25396 Å² total; per-residue (Å²): 126,108,110,184,102,45,96,50,103,118,25,118,66,112,102,138,119,84,54,82,94,59,149,51,92,58,100,107,71,148,102,34,120,56,125,81,102,54,69,116,101,88,106,87,134,110,115,76,86,116,40,100,92,126,42,77,89,48,143,52,79,31,101,100,89,122,29,103,60,79,90,146,52,64,108,57,136,91,124,56,85,100,53,86,85,111,147,93,116,136,88,115,47,88,86,106,82,101,110,38,59,61,114,137,80,116,56,156,78,64,59,60,79,91,94,132,122,62,98,76,124,61,94,42,65,61,64,132,101,78,110,80,153,120,163,216,153,112,111,125,96,53,96,47,102,125,30,120,61,115,103,138,109,87,54,85,90,62,154,60,89,58,101,118,75,146,101,35,120,58,128,92,105,49,54,114,98,91,105,89,143,117,119,80,78,114,39,102,77,127,56,95,91,50,155,53,82,37,100,101,89,125,32,103,56,72,91,156,62,73,119,52,124,78,121,58,73,103,56,68,84,112,108,60,110,169,92,124,45,91,86,120,90,74,98,57,54,54,118,147,75,118,62,150,86,67,57,35,75,89,102,137,123,61,137,89,132,63,97,42,56,58,64,136,121,81,124,77,136,93,159,181,166

Sequence (273 aa):
NTDRIATAELGIAENKKDAQIAKAQANNENKDGIAKNQADIQLHDKKITNLGILHSMVVARAVGNNTQGVATNKADIAKNQADIANNIKNIYELAQQQDQHSSDIKTLAKVSAANTDRIAKNKAEADASFETTLTKNQKNTDRIATAELGIAENKKDAQQIAKAQANNENKDGIAKNQADIQLHDKKITNLGILHSMVARAVGNNTQGVATNKADIAKNQADIANNIKNIYELAQQQDQHSSDIKTLAKVSAANTDRIAKNKAEADASFETLTKNQKL